Protein AF-A0A1U7LTT1-F1 (afdb_monomer_lite)

Structure (mmCIF, N/CA/C/O backbone):
data_AF-A0A1U7LTT1-F1
#
_entry.id   AF-A0A1U7LTT1-F1
#
loop_
_atom_site.group_PDB
_atom_site.id
_atom_site.type_symbol
_atom_site.label_atom_id
_atom_site.label_alt_id
_atom_site.label_comp_id
_atom_site.label_asym_id
_atom_site.label_entity_id
_atom_site.label_seq_id
_atom_site.pdbx_PDB_ins_code
_atom_site.Cartn_x
_atom_site.Cartn_y
_atom_site.Cartn_z
_atom_site.occupancy
_atom_site.B_iso_or_equiv
_atom_site.auth_seq_id
_atom_site.auth_comp_id
_atom_site.auth_asym_id
_atom_site.auth_atom_id
_atom_site.pdbx_PDB_model_num
ATOM 1 N N . MET A 1 1 ? -7.721 38.872 -39.368 1.00 38.97 1 MET A N 1
ATOM 2 C CA . MET A 1 1 ? -7.733 39.663 -38.118 1.00 38.97 1 MET A CA 1
ATOM 3 C C . MET A 1 1 ? -8.415 38.844 -37.030 1.00 38.97 1 MET A C 1
ATOM 5 O O . MET A 1 1 ? -9.631 38.856 -36.953 1.00 38.97 1 MET A O 1
ATOM 9 N N . PHE A 1 2 ? -7.647 38.119 -36.221 1.00 39.59 2 PHE A N 1
ATOM 10 C CA . PHE A 1 2 ? -8.106 37.583 -34.938 1.00 39.59 2 PHE A CA 1
ATOM 11 C C . PHE A 1 2 ? -7.038 37.940 -33.908 1.00 39.59 2 PHE A C 1
ATOM 13 O O . PHE A 1 2 ? -5.848 37.721 -34.136 1.00 39.59 2 PHE A O 1
ATOM 20 N N . LYS A 1 3 ? -7.466 38.631 -32.851 1.00 44.53 3 LYS A N 1
ATOM 21 C CA . LYS A 1 3 ? -6.607 39.189 -31.811 1.00 44.53 3 LYS A CA 1
ATOM 22 C C . LYS A 1 3 ? -6.137 38.084 -30.870 1.00 44.53 3 LYS A C 1
ATOM 24 O O . LYS A 1 3 ? -6.940 37.327 -30.338 1.00 44.53 3 LYS A O 1
ATOM 29 N N . SER A 1 4 ? -4.828 38.079 -30.658 1.00 41.97 4 SER A N 1
ATOM 30 C CA . SER A 1 4 ? -4.131 37.438 -29.551 1.00 41.97 4 SER A CA 1
ATOM 31 C C . SER A 1 4 ? -4.512 38.110 -28.225 1.00 41.97 4 SER A C 1
ATOM 33 O O . SER A 1 4 ? -4.629 39.336 -28.169 1.00 41.97 4 SER A O 1
ATOM 35 N N . THR A 1 5 ? -4.683 37.342 -27.150 1.00 47.22 5 THR A N 1
ATOM 36 C CA . THR A 1 5 ? -4.507 37.836 -25.775 1.00 47.22 5 THR A CA 1
ATOM 37 C C . THR A 1 5 ? -3.941 36.702 -24.933 1.00 47.22 5 THR A C 1
ATOM 39 O O . THR A 1 5 ? -4.578 35.681 -24.693 1.00 47.22 5 THR A O 1
ATOM 42 N N . PHE A 1 6 ? -2.685 36.909 -24.563 1.00 36.38 6 PHE A N 1
ATOM 43 C CA . PHE A 1 6 ? -1.797 36.043 -23.814 1.00 36.38 6 PHE A CA 1
ATOM 44 C C . PHE A 1 6 ? -1.622 36.645 -22.414 1.00 36.38 6 PHE A C 1
ATOM 46 O O . PHE A 1 6 ? -1.416 37.852 -22.301 1.00 36.38 6 PHE A O 1
ATOM 53 N N . GLY A 1 7 ? -1.637 35.793 -21.386 1.00 34.28 7 GLY A N 1
ATOM 54 C CA . GLY A 1 7 ? -0.971 36.035 -20.104 1.00 34.28 7 GLY A CA 1
ATOM 55 C C . GLY A 1 7 ? -1.838 36.512 -18.934 1.00 34.28 7 GLY A C 1
ATOM 56 O O . GLY A 1 7 ? -2.243 37.665 -18.885 1.00 34.28 7 GLY A O 1
ATOM 57 N N . GLN A 1 8 ? -1.962 35.665 -17.906 1.00 34.50 8 GLN A N 1
ATOM 58 C CA . GLN A 1 8 ? -1.470 36.019 -16.569 1.00 34.50 8 GLN A CA 1
ATOM 59 C C . GLN A 1 8 ? -1.225 34.772 -15.705 1.00 34.50 8 GLN A C 1
ATOM 61 O O . GLN A 1 8 ? -2.048 33.866 -15.615 1.00 34.50 8 GLN A O 1
ATOM 66 N N . GLN A 1 9 ? -0.035 34.752 -15.104 1.00 34.97 9 GLN A N 1
ATOM 67 C CA . GLN A 1 9 ? 0.454 33.796 -14.117 1.00 34.97 9 GLN A CA 1
ATOM 68 C C . GLN A 1 9 ? -0.216 34.030 -12.758 1.00 34.97 9 GLN A C 1
ATOM 70 O O . GLN A 1 9 ? -0.398 35.174 -12.350 1.00 34.97 9 GLN A O 1
ATOM 75 N N . SER A 1 10 ? -0.437 32.966 -11.985 1.00 37.38 10 SER A N 1
ATOM 76 C CA . SER A 1 10 ? -0.336 33.020 -10.520 1.00 37.38 10 SER A CA 1
ATOM 77 C C . SER A 1 10 ? 0.092 31.656 -9.983 1.00 37.38 10 SER A C 1
ATOM 79 O O . SER A 1 10 ? -0.653 30.682 -9.999 1.00 37.38 10 SER A O 1
ATOM 81 N N . GLN A 1 11 ? 1.345 31.623 -9.550 1.00 34.94 11 GLN A N 1
ATOM 82 C CA . GLN A 1 11 ? 2.010 30.587 -8.772 1.00 34.94 11 GLN A CA 1
ATOM 83 C C . GLN A 1 11 ? 1.382 30.529 -7.372 1.00 34.94 11 GLN A C 1
ATOM 85 O O . GLN A 1 11 ? 1.257 31.569 -6.734 1.00 34.94 11 GLN A O 1
ATOM 90 N N . ASN A 1 12 ? 1.069 29.341 -6.851 1.00 34.53 12 ASN A N 1
ATOM 91 C CA . ASN A 1 12 ? 1.033 29.150 -5.402 1.00 34.53 12 ASN A CA 1
ATOM 92 C C . ASN A 1 12 ? 1.483 27.734 -5.032 1.00 34.53 12 ASN A C 1
ATOM 94 O O . ASN A 1 12 ? 0.891 26.734 -5.430 1.00 34.53 12 ASN A O 1
ATOM 98 N N . LYS A 1 13 ? 2.585 27.689 -4.285 1.00 33.78 13 LYS A N 1
ATOM 99 C CA . LYS A 1 13 ? 3.295 26.514 -3.778 1.00 33.78 13 LYS A CA 1
ATOM 100 C C . LYS A 1 13 ? 3.195 26.585 -2.251 1.00 33.78 13 LYS A C 1
ATOM 102 O O . LYS A 1 13 ? 3.608 27.611 -1.715 1.00 33.78 13 LYS A O 1
ATOM 107 N N . PRO A 1 14 ? 2.711 25.569 -1.521 1.00 37.78 14 PRO A N 1
ATOM 108 C CA . PRO A 1 14 ? 2.911 25.538 -0.083 1.00 37.78 14 PRO A CA 1
ATOM 109 C C . PRO A 1 14 ? 4.247 24.856 0.223 1.00 37.78 14 PRO A C 1
ATOM 111 O O . PRO A 1 14 ? 4.475 23.696 -0.121 1.00 37.78 14 PRO A O 1
ATOM 114 N N . ALA A 1 15 ? 5.145 25.615 0.849 1.00 34.22 15 ALA A N 1
ATOM 115 C CA . ALA A 1 15 ? 6.357 25.106 1.464 1.00 34.22 15 ALA A CA 1
ATOM 116 C C . ALA A 1 15 ? 6.027 24.574 2.866 1.00 34.22 15 ALA A C 1
ATOM 118 O O . ALA A 1 15 ? 5.476 25.289 3.700 1.00 34.22 15 ALA A O 1
ATOM 119 N N . PHE A 1 16 ? 6.377 23.312 3.101 1.00 32.38 16 PHE A N 1
ATOM 120 C CA . PHE A 1 16 ? 6.494 22.711 4.424 1.00 32.38 16 PHE A CA 1
ATOM 121 C C . PHE A 1 16 ? 7.781 23.212 5.093 1.00 32.38 16 PHE A C 1
ATOM 123 O O . PHE A 1 16 ? 8.853 23.101 4.500 1.00 32.38 16 PHE A O 1
ATOM 130 N N . SER A 1 17 ? 7.688 23.698 6.332 1.00 30.78 17 SER A N 1
ATOM 131 C CA . SER A 1 17 ? 8.826 23.794 7.252 1.00 30.78 17 SER A CA 1
ATOM 132 C C . SER A 1 17 ? 8.384 23.429 8.666 1.00 30.78 17 SER A C 1
ATOM 134 O O . SER A 1 17 ? 7.416 23.978 9.188 1.00 30.78 17 SER A O 1
ATOM 136 N N . PHE A 1 18 ? 9.115 22.480 9.245 1.00 30.39 18 PHE A N 1
ATOM 137 C CA . PHE A 1 18 ? 9.198 22.146 10.669 1.00 30.39 18 PHE A CA 1
ATOM 138 C C . PHE A 1 18 ? 9.943 23.269 11.422 1.00 30.39 18 PHE A C 1
ATOM 140 O O . PHE A 1 18 ? 10.835 23.871 10.823 1.00 30.39 18 PHE A O 1
ATOM 147 N N . ASP A 1 19 ? 9.600 23.579 12.684 1.00 32.12 19 ASP A N 1
ATOM 148 C CA . ASP A 1 19 ? 10.296 23.139 13.928 1.00 32.12 19 ASP A CA 1
ATOM 149 C C . ASP A 1 19 ? 9.789 23.937 15.187 1.00 32.12 19 ASP A C 1
ATOM 151 O O . ASP A 1 19 ? 8.811 24.674 15.033 1.00 32.12 19 ASP A O 1
ATOM 155 N N . PRO A 1 20 ? 10.272 23.767 16.449 1.00 41.59 20 PRO A N 1
ATOM 156 C CA . PRO A 1 20 ? 9.410 23.389 17.577 1.00 41.59 20 PRO A CA 1
ATOM 157 C C . PRO A 1 20 ? 9.360 24.388 18.767 1.00 41.59 20 PRO A C 1
ATOM 159 O O . PRO A 1 20 ? 10.175 25.290 18.899 1.00 41.59 20 PRO A O 1
ATOM 162 N N . SER A 1 21 ? 8.378 24.167 19.655 1.00 32.62 21 SER A N 1
ATOM 163 C CA . SER A 1 21 ? 8.286 24.509 21.098 1.00 32.62 21 SER A CA 1
ATOM 164 C C . SER A 1 21 ? 8.955 25.783 21.665 1.00 32.62 21 SER A C 1
ATOM 166 O O . SER A 1 21 ? 10.173 25.839 21.728 1.00 32.62 21 SER A O 1
ATOM 168 N N . THR A 1 22 ? 8.166 26.669 22.302 1.00 31.45 22 THR A N 1
ATOM 169 C CA . THR A 1 22 ? 8.230 26.991 23.758 1.00 31.45 22 THR A CA 1
ATOM 170 C C . THR A 1 22 ? 7.236 28.096 24.165 1.00 31.45 22 THR A C 1
ATOM 172 O O . THR A 1 22 ? 7.312 29.216 23.686 1.00 31.45 22 THR A O 1
ATOM 175 N N . ASN A 1 23 ? 6.344 27.737 25.093 1.00 30.55 23 ASN A N 1
ATOM 176 C CA . ASN A 1 23 ? 5.961 28.407 26.347 1.00 30.55 23 ASN A CA 1
ATOM 177 C C . ASN A 1 23 ? 5.622 29.926 26.465 1.00 30.55 23 ASN A C 1
ATOM 179 O O . ASN A 1 23 ? 6.406 30.806 26.130 1.00 30.55 23 ASN A O 1
ATOM 183 N N . THR A 1 24 ? 4.538 30.151 27.232 1.00 29.91 24 THR A N 1
ATOM 184 C CA . THR A 1 24 ? 4.211 31.243 28.192 1.00 29.91 24 THR A CA 1
ATOM 185 C C . THR A 1 24 ? 3.602 32.607 27.789 1.00 29.91 24 THR A C 1
ATOM 187 O O . THR A 1 24 ? 4.210 33.407 27.094 1.00 29.91 24 THR A O 1
ATOM 190 N N . ASN A 1 25 ? 2.482 32.887 28.490 1.00 28.03 25 ASN A N 1
ATOM 191 C CA . ASN A 1 25 ? 1.941 34.154 29.041 1.00 28.03 25 ASN A CA 1
ATOM 192 C C . ASN A 1 25 ? 1.178 35.147 28.136 1.00 28.03 25 ASN A C 1
ATOM 194 O O . ASN A 1 25 ? 1.718 35.688 27.185 1.00 28.03 25 ASN A O 1
ATOM 198 N N . PHE A 1 26 ? -0.144 35.312 28.335 1.00 27.50 26 PHE A N 1
ATOM 199 C CA . PHE A 1 26 ? -0.869 36.170 29.318 1.00 27.50 26 PHE A CA 1
ATOM 200 C C . PHE A 1 26 ? -0.842 37.672 28.970 1.00 27.50 26 PHE A C 1
ATOM 202 O O . PHE A 1 26 ? 0.198 38.292 29.147 1.00 27.50 26 PHE A O 1
ATOM 209 N N . ASN A 1 27 ? -1.992 38.261 28.582 1.00 27.70 27 ASN A N 1
ATOM 210 C CA . ASN A 1 27 ? -2.684 39.317 29.356 1.00 27.70 27 ASN A CA 1
ATOM 211 C C . ASN A 1 27 ? -4.009 39.785 28.696 1.00 27.70 27 ASN A C 1
ATOM 213 O O . ASN A 1 27 ? -3.997 40.226 27.550 1.00 27.70 27 ASN A O 1
ATOM 217 N N . ALA A 1 28 ? -5.117 39.774 29.449 1.00 32.81 28 ALA A N 1
ATOM 218 C CA . ALA A 1 28 ? -6.236 40.720 29.314 1.00 32.81 28 ALA A CA 1
ATOM 219 C C . ALA A 1 28 ? -7.033 40.790 30.640 1.00 32.81 28 ALA A C 1
ATOM 221 O O . ALA A 1 28 ? -7.763 39.872 31.007 1.00 32.81 28 ALA A O 1
ATOM 222 N N . GLN A 1 29 ? -6.807 41.895 31.355 1.00 31.22 29 GLN A N 1
ATOM 223 C CA . GLN A 1 29 ? -7.535 42.498 32.491 1.00 31.22 29 GLN A CA 1
ATOM 224 C C . GLN A 1 29 ? -8.973 42.937 32.081 1.00 31.22 29 GLN A C 1
ATOM 226 O O . GLN A 1 29 ? -9.185 43.125 30.889 1.00 31.22 29 GLN A O 1
ATOM 231 N N . GLN A 1 30 ? -10.019 43.166 32.909 1.00 33.16 30 GLN A N 1
ATOM 232 C CA . GLN A 1 30 ? -10.205 43.680 34.297 1.00 33.16 30 GLN A CA 1
ATOM 233 C C . GLN A 1 30 ? -11.722 43.518 34.704 1.00 33.16 30 GLN A C 1
ATOM 235 O O . GLN A 1 30 ? -12.563 43.708 33.833 1.00 33.16 30 GLN A O 1
ATOM 240 N N . GLN A 1 31 ? -12.107 42.990 35.896 1.00 35.31 31 GLN A N 1
ATOM 241 C CA . GLN A 1 31 ? -12.621 43.626 37.170 1.00 35.31 31 GLN A CA 1
ATOM 242 C C . GLN A 1 31 ? -14.139 44.012 37.265 1.00 35.31 31 GLN A C 1
ATOM 244 O O . GLN A 1 31 ? -14.703 44.289 36.213 1.00 35.31 31 GLN A O 1
ATOM 249 N N . PRO A 1 32 ? -14.804 44.162 38.464 1.00 41.25 32 PRO A N 1
ATOM 250 C CA . PRO A 1 32 ? -14.458 43.801 39.874 1.00 41.25 32 PRO A CA 1
ATOM 251 C C . PRO A 1 32 ? -15.592 43.221 40.819 1.00 41.25 32 PRO A C 1
ATOM 253 O O . PRO A 1 32 ? -16.743 43.620 40.719 1.00 41.25 32 PRO A O 1
ATOM 256 N N . GLN A 1 33 ? -15.183 42.362 41.792 1.00 30.20 33 GLN A N 1
ATOM 257 C CA . GLN A 1 33 ? -15.541 42.157 43.250 1.00 30.20 33 GLN A CA 1
ATOM 258 C C . GLN A 1 33 ? -16.997 42.177 43.844 1.00 30.20 33 GLN A C 1
ATOM 260 O O . GLN A 1 33 ? -17.870 42.772 43.228 1.00 30.20 33 GLN A O 1
ATOM 265 N N . PRO A 1 34 ? -17.280 41.619 45.077 1.00 41.34 34 PRO A N 1
ATOM 266 C CA . PRO A 1 34 ? -16.357 41.260 46.183 1.00 41.34 34 PRO A CA 1
ATOM 267 C C . PRO A 1 34 ? -16.472 39.874 46.897 1.00 41.34 34 PRO A C 1
ATOM 269 O O . PRO A 1 34 ? -17.521 39.256 47.024 1.00 41.34 34 PRO A O 1
ATOM 272 N N . THR A 1 35 ? -15.292 39.481 47.403 1.00 27.39 35 THR A N 1
ATOM 273 C CA . THR A 1 35 ? -14.840 38.675 48.570 1.00 27.39 35 THR A CA 1
ATOM 274 C C . THR A 1 35 ? -15.778 37.835 49.458 1.00 27.39 35 THR A C 1
ATOM 276 O O . THR A 1 35 ? -16.602 38.379 50.185 1.00 27.39 35 THR A O 1
ATOM 279 N N . ALA A 1 36 ? -15.393 36.561 49.639 1.00 29.11 36 ALA A N 1
ATOM 280 C CA . ALA A 1 36 ? -15.224 35.934 50.958 1.00 29.11 36 ALA A CA 1
ATOM 281 C C . ALA A 1 36 ? -14.087 34.890 50.918 1.00 29.11 36 ALA A C 1
ATOM 283 O O . ALA A 1 36 ? -14.063 33.989 50.084 1.00 29.11 36 ALA A O 1
ATOM 284 N N . SER A 1 37 ? -13.115 35.062 51.810 1.00 32.16 37 SER A N 1
ATOM 285 C CA . SER A 1 37 ? -11.949 34.211 52.039 1.00 32.16 37 SER A CA 1
ATOM 286 C C . SER A 1 37 ? -12.287 33.064 52.987 1.00 32.16 37 SER A C 1
ATOM 288 O O . SER A 1 37 ? -12.770 33.326 54.087 1.00 32.16 37 SER A O 1
ATOM 290 N N . THR A 1 38 ? -11.939 31.821 52.656 1.00 28.16 38 THR A N 1
ATOM 291 C CA . THR A 1 38 ? -11.676 30.798 53.681 1.00 28.16 38 THR A CA 1
ATOM 292 C C . THR A 1 38 ? -10.655 29.789 53.165 1.00 28.16 38 THR A C 1
ATOM 294 O O . THR A 1 38 ? -10.909 29.000 52.263 1.00 28.16 38 THR A O 1
ATOM 297 N N . SER A 1 39 ? -9.470 29.859 53.761 1.00 31.30 39 SER A N 1
ATOM 298 C CA . SER A 1 39 ? -8.472 28.803 53.836 1.00 31.30 39 SER A CA 1
ATOM 299 C C . SER A 1 39 ? -9.061 27.567 54.515 1.00 31.30 39 SER A C 1
ATOM 301 O O . SER A 1 39 ? -9.611 27.689 55.611 1.00 31.30 39 SER A O 1
ATOM 303 N N . THR A 1 40 ? -8.884 26.375 53.950 1.00 33.84 40 THR A N 1
ATOM 304 C CA . THR A 1 40 ? -9.124 25.138 54.707 1.00 33.84 40 THR A CA 1
ATOM 305 C C . THR A 1 40 ? -7.958 24.181 54.524 1.00 33.84 40 THR A C 1
ATOM 307 O O . THR A 1 40 ? -7.837 23.435 53.560 1.00 33.84 40 THR A O 1
ATOM 310 N N . SER A 1 41 ? -7.054 24.324 55.485 1.00 32.34 41 SER A N 1
ATOM 311 C CA . SER A 1 41 ? -6.192 23.318 56.088 1.00 32.34 41 SER A CA 1
ATOM 312 C C . SER A 1 41 ? -6.544 21.856 55.802 1.00 32.34 41 SER A C 1
ATOM 314 O O . SER A 1 41 ? -7.615 21.368 56.160 1.00 32.34 41 SER A O 1
ATOM 316 N N . ALA A 1 42 ? -5.535 21.135 55.317 1.00 38.47 42 ALA A N 1
ATOM 317 C CA . ALA A 1 42 ? -5.325 19.733 55.628 1.00 38.47 42 ALA A CA 1
ATOM 318 C C . ALA A 1 42 ? -5.117 19.574 57.146 1.00 38.47 42 ALA A C 1
ATOM 320 O O . ALA A 1 42 ? -4.044 19.876 57.658 1.00 38.47 42 ALA A O 1
ATOM 321 N N . ALA A 1 43 ? -6.161 19.164 57.862 1.00 35.38 43 ALA A N 1
ATOM 322 C CA . ALA A 1 43 ? -6.130 18.464 59.147 1.00 35.38 43 ALA A CA 1
ATOM 323 C C . ALA A 1 43 ? -7.576 18.232 59.612 1.00 35.38 43 ALA A C 1
ATOM 325 O O . ALA A 1 43 ? -8.458 19.032 59.323 1.00 35.38 43 ALA A O 1
ATOM 326 N N . ALA A 1 44 ? -7.773 17.172 60.397 1.00 31.06 44 ALA A N 1
ATOM 327 C CA . ALA A 1 44 ? -9.015 16.786 61.070 1.00 31.06 44 ALA A CA 1
ATOM 328 C C . ALA A 1 44 ? -10.048 16.020 60.221 1.00 31.06 44 ALA A C 1
ATOM 330 O O . ALA A 1 44 ? -11.188 16.442 60.048 1.00 31.06 44 ALA A O 1
ATOM 331 N N . ILE A 1 45 ? -9.696 14.783 59.845 1.00 32.25 45 ILE A N 1
ATOM 332 C CA . ILE A 1 45 ? -10.693 13.705 59.914 1.00 32.25 45 ILE A CA 1
ATOM 333 C C . ILE A 1 45 ? -11.070 13.572 61.391 1.00 32.25 45 ILE A C 1
ATOM 335 O O . ILE A 1 45 ? -10.280 13.146 62.238 1.00 32.25 45 ILE A O 1
ATOM 339 N N . VAL A 1 46 ? -12.273 14.044 61.693 1.00 33.34 46 VAL A N 1
ATOM 340 C CA . VAL A 1 46 ? -12.919 13.948 62.991 1.00 33.34 46 VAL A CA 1
ATOM 341 C C . VAL A 1 46 ? -13.115 12.476 63.333 1.00 33.34 46 VAL A C 1
ATOM 343 O O . VAL A 1 46 ? -13.751 11.714 62.610 1.00 33.34 46 VAL A O 1
ATOM 346 N N . LYS A 1 47 ? -12.544 12.112 64.481 1.00 37.78 47 LYS A N 1
ATOM 347 C CA . LYS A 1 47 ? -12.841 10.928 65.283 1.00 37.78 47 LYS A CA 1
ATOM 348 C C . LYS A 1 47 ? -14.346 10.638 65.301 1.00 37.78 47 LYS A C 1
ATOM 350 O O . LYS A 1 47 ? -15.082 11.280 66.047 1.00 37.78 47 LYS A O 1
ATOM 355 N N . ILE A 1 48 ? -14.778 9.606 64.585 1.00 35.47 48 ILE A N 1
ATOM 356 C CA . ILE A 1 48 ? -16.031 8.910 64.885 1.00 35.47 48 ILE A CA 1
ATOM 357 C C . ILE A 1 48 ? -15.651 7.574 65.502 1.00 35.47 48 ILE A C 1
ATOM 359 O O . ILE A 1 48 ? -15.438 6.579 64.823 1.00 35.47 48 ILE A O 1
ATOM 363 N N . SER A 1 49 ? -15.472 7.611 66.817 1.00 33.88 49 SER A N 1
ATOM 364 C CA . SER A 1 49 ? -15.613 6.488 67.746 1.00 33.88 49 SER A CA 1
ATOM 365 C C . SER A 1 49 ? -15.560 7.077 69.154 1.00 33.88 49 SER A C 1
ATOM 367 O O . SER A 1 49 ? -14.632 6.838 69.922 1.00 33.88 49 SER A O 1
ATOM 369 N N . LYS A 1 50 ? -16.551 7.905 69.502 1.00 29.08 50 LYS A N 1
ATOM 370 C CA . LYS A 1 50 ? -16.973 7.950 70.902 1.00 29.08 50 LYS A CA 1
ATOM 371 C C . LYS A 1 50 ? -17.851 6.722 71.099 1.00 29.08 50 LYS A C 1
ATOM 373 O O . LYS A 1 50 ? -19.066 6.784 70.960 1.00 29.08 50 LYS A O 1
ATOM 378 N N . LEU A 1 51 ? -17.196 5.593 71.361 1.00 30.03 51 LEU A N 1
ATOM 379 C CA . LEU A 1 51 ? -17.796 4.546 72.173 1.00 30.03 51 LEU A CA 1
ATOM 380 C C . LEU A 1 51 ? -18.182 5.231 73.481 1.00 30.03 51 LEU A C 1
ATOM 382 O O . LEU A 1 51 ? -17.318 5.598 74.277 1.00 30.03 51 LEU A O 1
ATOM 386 N N . TYR A 1 52 ? -19.474 5.486 73.659 1.00 33.62 52 TYR A N 1
ATOM 387 C CA . TYR A 1 52 ? -20.009 5.766 74.976 1.00 33.62 52 TYR A CA 1
ATOM 388 C C . TYR A 1 52 ? -19.881 4.469 75.770 1.00 33.62 52 TYR A C 1
ATOM 390 O O . TYR A 1 52 ? -20.766 3.619 75.768 1.00 33.62 52 TYR A O 1
ATOM 398 N N . THR A 1 53 ? -18.736 4.296 76.424 1.00 29.11 53 THR A N 1
ATOM 399 C CA . THR A 1 53 ? -18.653 3.441 77.599 1.00 29.11 53 THR A CA 1
ATOM 400 C C . THR A 1 53 ? -19.518 4.115 78.653 1.00 29.11 53 THR A C 1
ATOM 402 O O . THR A 1 53 ? -19.103 5.095 79.270 1.00 29.11 53 THR A O 1
ATOM 405 N N . TYR A 1 54 ? -20.743 3.627 78.830 1.00 31.86 54 TYR A N 1
ATOM 406 C CA . TYR A 1 54 ? -21.528 3.932 80.019 1.00 31.86 54 TYR A CA 1
ATOM 407 C C . TYR A 1 54 ? -20.820 3.278 81.212 1.00 31.86 54 TYR A C 1
ATOM 409 O O . TYR A 1 54 ? -21.008 2.100 81.509 1.00 31.86 54 TYR A O 1
ATOM 417 N N . THR A 1 55 ? -19.950 4.027 81.884 1.00 31.00 55 THR A N 1
ATOM 418 C CA . THR A 1 55 ? -19.541 3.704 83.250 1.00 31.00 55 THR A CA 1
ATOM 419 C C . THR A 1 55 ? -20.706 4.042 84.169 1.00 31.00 55 THR A C 1
ATOM 421 O O . THR A 1 55 ? -20.956 5.208 84.467 1.00 31.00 55 THR A O 1
ATOM 424 N N . PHE A 1 56 ? -21.432 3.014 84.605 1.00 36.88 56 PHE A N 1
ATOM 425 C CA . PHE A 1 56 ? -22.378 3.114 85.709 1.00 36.88 56 PHE A CA 1
ATOM 426 C C . PHE A 1 56 ? -21.584 3.313 87.007 1.00 36.88 56 PHE A C 1
ATOM 428 O O . PHE A 1 56 ? -21.088 2.360 87.604 1.00 36.88 56 PHE A O 1
ATOM 435 N N . SER A 1 57 ? -21.411 4.561 87.429 1.00 40.62 57 SER A N 1
ATOM 436 C CA . SER A 1 57 ? -20.909 4.906 88.759 1.00 40.62 57 SER A CA 1
ATOM 437 C C . SER A 1 57 ? -21.971 5.728 89.472 1.00 40.62 57 SER A C 1
ATOM 439 O O . SER A 1 57 ? -22.014 6.950 89.359 1.00 40.62 57 SER A O 1
ATOM 441 N N . GLY A 1 58 ? -22.846 5.017 90.176 1.00 34.09 58 GLY A N 1
ATOM 442 C CA . GLY A 1 58 ? -23.905 5.574 91.003 1.00 34.09 58 GLY A CA 1
ATOM 443 C C . GLY A 1 58 ? -24.431 4.496 91.940 1.00 34.09 58 GLY A C 1
ATOM 444 O O . GLY A 1 58 ? -25.414 3.826 91.648 1.00 34.09 58 GLY A O 1
ATOM 445 N N . THR A 1 59 ? -23.748 4.289 93.065 1.00 38.97 59 THR A N 1
ATOM 446 C CA . THR A 1 59 ? -24.298 3.558 94.210 1.00 38.97 59 THR A CA 1
ATOM 447 C C . THR A 1 59 ? -25.378 4.417 94.862 1.00 38.97 59 THR A C 1
ATOM 449 O O . THR A 1 59 ? -25.131 5.096 95.857 1.00 38.97 59 THR A O 1
ATOM 452 N N . SER A 1 60 ? -26.578 4.396 94.298 1.00 38.88 60 SER A N 1
ATOM 453 C CA . SER A 1 60 ? -27.794 4.782 95.005 1.00 38.88 60 SER A CA 1
ATOM 454 C C . SER A 1 60 ? -28.535 3.496 95.328 1.00 38.88 60 SER A C 1
ATOM 456 O O . SER A 1 60 ? -28.746 2.661 94.453 1.00 38.88 60 SER A O 1
ATOM 458 N N . GLN A 1 61 ? -28.831 3.298 96.612 1.00 38.03 61 GLN A N 1
ATOM 459 C CA . GLN A 1 61 ? -29.524 2.125 97.127 1.00 38.03 61 GLN A CA 1
ATOM 460 C C . GLN A 1 61 ? -30.771 1.832 96.287 1.00 38.03 61 GLN A C 1
ATOM 462 O O . GLN A 1 61 ? -31.769 2.542 96.372 1.00 38.03 61 GLN A O 1
ATOM 467 N N . VAL A 1 62 ? -30.707 0.772 95.484 1.00 42.75 62 VAL A N 1
ATOM 468 C CA . VAL A 1 62 ? -31.879 0.206 94.829 1.00 42.75 62 VAL A CA 1
ATOM 469 C C . VAL A 1 62 ? -32.645 -0.532 95.919 1.00 42.75 62 VAL A C 1
ATOM 471 O O . VAL A 1 62 ? -32.357 -1.687 96.233 1.00 42.75 62 VAL A O 1
ATOM 474 N N . SER A 1 63 ? -33.609 0.145 96.539 1.00 42.97 63 SER A N 1
ATOM 475 C CA . SER A 1 63 ? -34.749 -0.550 97.119 1.00 42.97 63 SER A CA 1
ATOM 476 C C . SER A 1 63 ? -35.324 -1.416 96.002 1.00 42.97 63 SER A C 1
ATOM 478 O O . SER A 1 63 ? -35.745 -0.910 94.965 1.00 42.97 63 SER A O 1
ATOM 480 N N . GLN A 1 64 ? -35.238 -2.736 96.176 1.00 46.16 64 GLN A N 1
ATOM 481 C CA . GLN A 1 64 ? -35.760 -3.726 95.241 1.00 46.16 64 GLN A CA 1
ATOM 482 C C . GLN A 1 64 ? -37.273 -3.521 95.104 1.00 46.16 64 GLN A C 1
ATOM 484 O O . GLN A 1 64 ? -38.064 -4.106 95.841 1.00 46.16 64 GLN A O 1
ATOM 489 N N . GLN A 1 65 ? -37.692 -2.653 94.184 1.00 53.84 65 GLN A N 1
ATOM 490 C CA . GLN A 1 65 ? -3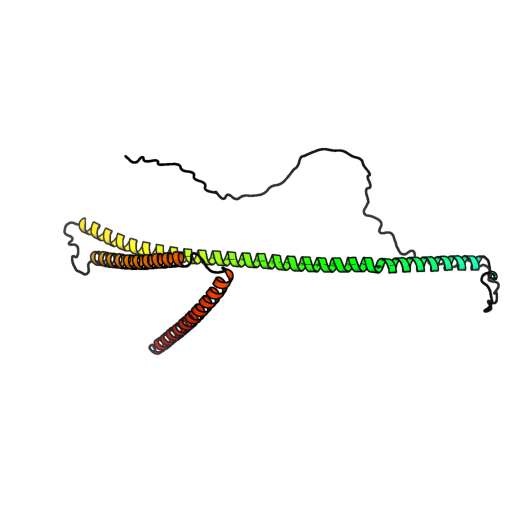9.078 -2.604 93.759 1.00 53.84 65 GLN A CA 1
ATOM 491 C C . GLN A 1 65 ? -39.337 -3.905 93.003 1.00 53.84 65 GLN A C 1
ATOM 493 O O . GLN A 1 65 ? -38.701 -4.195 91.991 1.00 53.84 65 GLN A O 1
ATOM 498 N N . ILE A 1 66 ? -40.241 -4.723 93.538 1.00 56.22 66 ILE A N 1
ATOM 499 C CA . ILE A 1 66 ? -40.734 -5.927 92.876 1.00 56.22 66 ILE A CA 1
ATOM 500 C C . ILE A 1 66 ? -41.521 -5.449 91.652 1.00 56.22 66 ILE A C 1
ATOM 502 O O . ILE A 1 66 ? -42.684 -5.063 91.757 1.00 56.22 66 ILE A O 1
ATOM 506 N N . ILE A 1 67 ? -40.857 -5.416 90.496 1.00 52.44 67 ILE A N 1
ATOM 507 C CA . ILE A 1 67 ? -41.477 -5.098 89.210 1.00 52.44 67 ILE A CA 1
ATOM 508 C C . ILE A 1 67 ? -42.430 -6.252 88.892 1.00 52.44 67 ILE A C 1
ATOM 510 O O . ILE A 1 67 ? -42.006 -7.380 88.640 1.00 52.44 67 ILE A O 1
ATOM 514 N N . SER A 1 68 ? -43.730 -5.985 88.952 1.00 55.25 68 SER A N 1
ATOM 515 C CA . SER A 1 68 ? -44.764 -6.935 88.548 1.00 55.25 68 SER A CA 1
ATOM 516 C C . SER A 1 68 ? -45.180 -6.628 87.108 1.00 55.25 68 SER A C 1
ATOM 518 O O . SER A 1 68 ? -44.987 -5.515 86.627 1.00 55.25 68 SER A O 1
ATOM 520 N N . ARG A 1 69 ? -45.786 -7.582 86.389 1.00 53.19 69 ARG A N 1
ATOM 521 C CA . ARG A 1 69 ? -46.183 -7.397 84.969 1.00 53.19 69 ARG A CA 1
ATOM 522 C C . ARG A 1 69 ? -47.148 -6.224 84.713 1.00 53.19 69 ARG A C 1
ATOM 524 O O . ARG A 1 69 ? -47.418 -5.909 83.560 1.00 53.19 69 ARG A O 1
ATOM 531 N N . THR A 1 70 ? -47.677 -5.605 85.764 1.00 57.78 70 THR A N 1
ATOM 532 C CA . THR A 1 70 ? -48.630 -4.491 85.719 1.00 57.78 70 THR A CA 1
ATOM 533 C C . THR A 1 70 ? -48.044 -3.149 86.169 1.00 57.78 70 THR A C 1
ATOM 535 O O . THR A 1 70 ? -48.802 -2.185 86.262 1.00 57.78 70 THR A O 1
ATOM 538 N N . THR A 1 71 ? -46.744 -3.061 86.479 1.00 64.88 71 THR A N 1
ATOM 539 C CA . THR A 1 71 ? -46.100 -1.803 86.898 1.00 64.88 71 THR A CA 1
ATOM 540 C C . THR A 1 71 ? -46.131 -0.798 85.744 1.00 64.88 71 THR A C 1
ATOM 542 O O . THR A 1 71 ? -45.645 -1.092 84.649 1.00 64.88 71 THR A O 1
ATOM 545 N N . ARG A 1 72 ? -46.736 0.377 85.959 1.00 62.84 72 ARG A N 1
ATOM 546 C CA . ARG A 1 72 ? -46.783 1.438 84.945 1.00 62.84 72 ARG A CA 1
ATOM 547 C C . ARG A 1 72 ? -45.490 2.241 84.997 1.00 62.84 72 ARG A C 1
ATOM 549 O O . ARG A 1 72 ? -44.856 2.332 86.041 1.00 62.84 72 ARG A O 1
ATOM 556 N N . VAL A 1 73 ? -45.122 2.867 83.879 1.00 62.81 73 VAL A N 1
ATOM 557 C CA . VAL A 1 73 ? -43.927 3.732 83.792 1.00 62.81 73 VAL A CA 1
ATOM 558 C C . VAL A 1 73 ? -43.944 4.816 84.883 1.00 62.81 73 VAL A C 1
ATOM 560 O O . VAL A 1 73 ? -42.904 5.156 85.428 1.00 62.81 73 VAL A O 1
ATOM 563 N N . SER A 1 74 ? -45.140 5.259 85.279 1.00 70.62 74 SER A N 1
ATOM 564 C CA . SER A 1 74 ? -45.417 6.220 86.353 1.00 70.62 74 SER A CA 1
ATOM 565 C C . SER A 1 74 ? -45.021 5.767 87.768 1.00 70.62 74 SER A C 1
ATOM 567 O O . SER A 1 74 ? -44.885 6.616 88.645 1.00 70.62 74 SER A O 1
ATOM 569 N N . ASP A 1 75 ? -44.857 4.460 88.000 1.00 68.19 75 ASP A N 1
ATOM 570 C CA . ASP A 1 75 ? -44.619 3.866 89.327 1.00 68.19 75 ASP A CA 1
ATOM 571 C C . ASP A 1 75 ? -43.117 3.659 89.631 1.00 68.19 75 ASP A C 1
ATOM 573 O O . ASP A 1 75 ? -42.746 3.269 90.743 1.00 68.19 75 ASP A O 1
ATOM 577 N N . LEU A 1 76 ? -42.248 3.899 88.640 1.00 70.88 76 LEU A N 1
ATOM 578 C CA . LEU A 1 76 ? -40.788 3.801 88.761 1.00 70.88 76 LEU A CA 1
ATOM 579 C C . LEU A 1 76 ? -40.184 5.092 89.335 1.00 70.88 76 LEU A C 1
ATOM 581 O O . LEU A 1 76 ? -40.794 6.156 89.251 1.00 70.88 76 LEU A O 1
ATOM 585 N N . SER A 1 77 ? -38.978 5.025 89.911 1.00 75.50 77 SER A N 1
ATOM 586 C CA . SER A 1 77 ? -38.296 6.225 90.421 1.00 75.50 77 SER A CA 1
ATOM 587 C C . SER A 1 77 ? -38.041 7.247 89.302 1.00 75.50 77 SER A C 1
ATOM 589 O O . SER A 1 77 ? -37.849 6.876 88.143 1.00 75.50 77 SER A O 1
ATOM 591 N N . LEU A 1 78 ? -38.015 8.538 89.653 1.00 76.44 78 LEU A N 1
ATOM 592 C CA . LEU A 1 78 ? -37.848 9.643 88.698 1.00 76.44 78 LEU A CA 1
ATOM 593 C C . LEU A 1 78 ? -36.586 9.493 87.825 1.00 76.44 78 LEU A C 1
ATOM 595 O O . LEU A 1 78 ? -36.591 9.861 86.655 1.00 76.44 78 LEU A O 1
ATOM 599 N N . ASP A 1 79 ? -35.524 8.904 88.376 1.00 79.75 79 ASP A N 1
ATOM 600 C CA . ASP A 1 79 ? -34.259 8.675 87.670 1.00 79.75 79 ASP A CA 1
ATOM 601 C C . ASP A 1 79 ? -34.386 7.581 86.589 1.00 79.75 79 ASP A C 1
ATOM 603 O O . ASP A 1 79 ? -33.883 7.722 85.475 1.00 79.75 79 ASP A O 1
ATOM 607 N N . VAL A 1 80 ? -35.153 6.520 86.873 1.00 78.12 80 VAL A N 1
ATOM 608 C CA . VAL A 1 80 ? -35.436 5.438 85.914 1.00 78.12 80 VAL A CA 1
ATOM 609 C C . VAL A 1 80 ? -36.447 5.884 84.854 1.00 78.12 80 VAL A C 1
ATOM 611 O O . VAL A 1 80 ? -36.330 5.486 83.696 1.00 78.12 80 VAL A O 1
ATOM 614 N N . GLN A 1 81 ? -37.406 6.745 85.209 1.00 77.56 81 GLN A N 1
ATOM 615 C CA . GLN A 1 81 ? -38.322 7.364 84.242 1.00 77.56 81 GLN A CA 1
ATOM 616 C C . GLN A 1 81 ? -37.573 8.264 83.250 1.00 77.56 81 GLN A C 1
ATOM 618 O O . GLN A 1 81 ? -37.767 8.122 82.045 1.00 77.56 81 GLN A O 1
ATOM 623 N N . ASN A 1 82 ? -36.662 9.115 83.736 1.00 84.38 82 ASN A N 1
ATOM 624 C CA . ASN A 1 82 ? -35.841 9.974 82.879 1.00 84.38 82 ASN A CA 1
ATOM 625 C C . ASN A 1 82 ? -34.938 9.159 81.942 1.00 84.38 82 ASN A C 1
ATOM 627 O O . ASN A 1 82 ? -34.860 9.468 80.755 1.00 84.38 82 ASN A O 1
ATOM 631 N N . GLN A 1 83 ? -34.303 8.088 82.436 1.00 83.06 83 GLN A N 1
ATOM 632 C CA . GLN A 1 83 ? -33.518 7.188 81.581 1.00 83.06 83 GLN A CA 1
ATOM 633 C C . GLN A 1 83 ? -34.382 6.470 80.540 1.00 83.06 83 GLN A C 1
ATOM 635 O O . GLN A 1 83 ? -33.949 6.292 79.403 1.00 83.06 83 GLN A O 1
ATOM 640 N N . PHE A 1 84 ? -35.602 6.062 80.897 1.00 84.12 84 PHE A N 1
ATOM 641 C CA . PHE A 1 84 ? -36.526 5.437 79.954 1.00 84.12 84 PHE A CA 1
ATOM 642 C C . PHE A 1 84 ? -36.971 6.418 78.862 1.00 84.12 84 PHE A C 1
ATOM 644 O O . PHE A 1 84 ? -37.054 6.046 77.693 1.00 84.12 84 PHE A O 1
ATOM 651 N N . GLU A 1 85 ? -37.210 7.679 79.216 1.00 86.81 85 GLU A N 1
ATOM 652 C CA . GLU A 1 85 ? -37.590 8.726 78.267 1.00 86.81 85 GLU A CA 1
ATOM 653 C C . GLU A 1 85 ? -36.422 9.144 77.361 1.00 86.81 85 GLU A C 1
ATOM 655 O O . GLU A 1 85 ? -36.605 9.304 76.152 1.00 86.81 85 GLU A O 1
ATOM 660 N N . GLU A 1 86 ? -35.202 9.218 77.898 1.00 90.19 86 GLU A N 1
ATOM 661 C CA . GLU A 1 86 ? -33.980 9.431 77.117 1.00 90.19 86 GLU A CA 1
ATOM 662 C C . GLU A 1 86 ? -33.715 8.268 76.150 1.00 90.19 86 GLU A C 1
ATOM 664 O O . GLU A 1 86 ? -33.422 8.493 74.973 1.00 90.19 86 GLU A O 1
ATOM 669 N N . LEU A 1 87 ? -33.905 7.025 76.602 1.00 89.31 87 LEU A N 1
ATOM 670 C CA . LEU A 1 87 ? -33.780 5.835 75.764 1.00 89.31 87 LEU A CA 1
ATOM 671 C C . LEU A 1 87 ? -34.859 5.797 74.676 1.00 89.31 87 LEU A C 1
ATOM 673 O O . LEU A 1 87 ? -34.554 5.492 73.525 1.00 89.31 87 LEU A O 1
ATOM 677 N N . ASN A 1 88 ? -36.098 6.168 74.995 1.00 89.25 88 ASN A N 1
ATOM 678 C CA . ASN A 1 88 ? -37.175 6.257 74.012 1.00 89.25 88 ASN A CA 1
ATOM 679 C C . ASN A 1 88 ? -36.893 7.350 72.967 1.00 89.25 88 ASN A C 1
ATOM 681 O O . ASN A 1 88 ? -37.045 7.128 71.766 1.00 89.25 88 ASN A O 1
ATOM 685 N N . LYS A 1 89 ? -36.387 8.511 73.398 1.00 92.75 89 LYS A N 1
ATOM 686 C CA . LYS A 1 89 ? -35.944 9.587 72.502 1.00 92.75 89 LYS A CA 1
ATOM 687 C C . LYS A 1 89 ? -34.796 9.136 71.598 1.00 92.75 89 LYS A C 1
ATOM 689 O O . LYS A 1 89 ? -34.794 9.459 70.411 1.00 92.75 89 LYS A O 1
ATOM 694 N N . TYR A 1 90 ? -33.846 8.371 72.133 1.00 94.25 90 TYR A N 1
ATOM 695 C CA . TYR A 1 90 ? -32.750 7.794 71.358 1.00 94.25 90 TYR A CA 1
ATOM 696 C C . TYR A 1 90 ? -33.253 6.780 70.322 1.00 94.25 90 TYR A C 1
ATOM 698 O O . TYR A 1 90 ? -32.874 6.861 69.156 1.00 94.25 90 TYR A O 1
ATOM 706 N N . VAL A 1 91 ? -34.159 5.878 70.712 1.00 92.25 91 VAL A N 1
ATOM 707 C CA . VAL A 1 91 ? -34.781 4.905 69.800 1.00 92.25 91 VAL A CA 1
ATOM 708 C C . VAL A 1 91 ? -35.529 5.616 68.672 1.00 92.25 91 VAL A C 1
ATOM 710 O O . VAL A 1 91 ? -35.327 5.277 67.508 1.00 92.25 91 VAL A O 1
ATOM 713 N N . LEU A 1 92 ? -36.323 6.644 68.980 1.00 92.50 92 LEU A N 1
ATOM 714 C CA . LEU A 1 92 ? -37.030 7.437 67.969 1.00 92.50 92 LEU A CA 1
ATOM 715 C C . LEU A 1 92 ? -36.064 8.180 67.036 1.00 92.50 92 LEU A C 1
ATOM 717 O O . LEU A 1 92 ? -36.258 8.171 65.823 1.00 92.50 92 LEU A O 1
ATOM 721 N N . SER A 1 93 ? -34.988 8.759 67.575 1.00 93.88 93 SER A N 1
ATOM 722 C CA . SER A 1 93 ? -33.937 9.396 66.770 1.00 93.88 93 SER A CA 1
ATOM 723 C C . SER A 1 93 ? -33.251 8.401 65.831 1.00 93.88 93 SER A C 1
ATOM 725 O O . SER A 1 93 ? -32.923 8.742 64.692 1.00 93.88 93 SER A O 1
ATOM 727 N N . GLN A 1 94 ? -33.026 7.170 66.292 1.00 92.88 94 GLN A N 1
ATOM 728 C CA . GLN A 1 94 ? -32.406 6.125 65.487 1.00 92.88 94 GLN A CA 1
ATOM 729 C C . GLN A 1 94 ? -33.352 5.638 64.384 1.00 92.88 94 GLN A C 1
ATOM 731 O O . GLN A 1 94 ? -32.907 5.459 63.252 1.00 92.88 94 GLN A O 1
ATOM 736 N N . ILE A 1 95 ? -34.647 5.492 64.684 1.00 93.00 95 ILE A N 1
ATOM 737 C CA . ILE A 1 95 ? -35.683 5.172 63.692 1.00 93.00 95 ILE A CA 1
ATOM 738 C C . ILE A 1 95 ? -35.727 6.253 62.612 1.00 93.00 95 ILE A C 1
ATOM 740 O O . ILE A 1 95 ? -35.642 5.925 61.433 1.00 93.00 95 ILE A O 1
ATOM 744 N N . GLN A 1 96 ? -35.746 7.530 62.999 1.00 93.75 96 GLN A N 1
ATOM 745 C CA . GLN A 1 96 ? -35.755 8.647 62.055 1.00 93.75 96 GLN A CA 1
ATOM 746 C C . GLN A 1 96 ? -34.509 8.653 61.154 1.00 93.75 96 GLN A C 1
ATOM 748 O O . GLN A 1 96 ? -34.614 8.856 59.948 1.00 93.75 96 GLN A O 1
ATOM 753 N N . THR A 1 97 ? -33.334 8.364 61.720 1.00 92.44 97 THR A N 1
ATOM 754 C CA . THR A 1 97 ? -32.087 8.254 60.944 1.00 92.44 97 THR A CA 1
ATOM 755 C C . THR A 1 97 ? -32.143 7.070 59.972 1.00 92.44 97 THR A C 1
ATOM 757 O O . THR A 1 97 ? -31.691 7.173 58.834 1.00 92.44 97 THR A O 1
ATOM 760 N N . CYS A 1 98 ? -32.716 5.939 60.389 1.00 91.94 98 CYS A N 1
ATOM 761 C CA . CYS A 1 98 ? -32.921 4.784 59.518 1.00 91.94 98 CYS A CA 1
ATOM 762 C C . CYS A 1 98 ? -33.905 5.089 58.381 1.00 91.94 98 CYS A C 1
ATOM 764 O O . CYS A 1 98 ? -33.621 4.735 57.241 1.00 91.94 98 CYS A O 1
ATOM 766 N N . GLU A 1 99 ? -35.019 5.766 58.658 1.00 93.25 99 GLU A N 1
ATOM 767 C CA . GLU A 1 99 ? -35.983 6.188 57.635 1.00 93.25 99 GLU A CA 1
ATOM 768 C C . GLU A 1 99 ? -35.354 7.163 56.634 1.00 93.25 99 GLU A C 1
ATOM 770 O O . GLU A 1 99 ? -35.543 7.007 55.428 1.00 93.25 99 GLU A O 1
ATOM 775 N N . GLU A 1 100 ? -34.536 8.108 57.103 1.00 92.62 100 GLU A N 1
ATOM 776 C CA . GLU A 1 100 ? -33.798 9.034 56.238 1.00 92.62 100 GLU A CA 1
ATOM 777 C C . GLU A 1 100 ? -32.783 8.300 55.346 1.00 92.62 100 GLU A C 1
ATOM 779 O O . GLU A 1 100 ? -32.684 8.573 54.147 1.00 92.62 100 GLU A O 1
ATOM 784 N N . LEU A 1 101 ? -32.062 7.318 55.896 1.00 89.75 101 LEU A N 1
ATOM 785 C CA . LEU A 1 101 ? -31.139 6.483 55.124 1.00 89.75 101 LEU A CA 1
ATOM 786 C C . LEU A 1 101 ? -31.871 5.617 54.092 1.00 89.75 101 LEU A C 1
ATOM 788 O O . LEU A 1 101 ? -31.404 5.508 52.959 1.00 89.75 101 LEU A O 1
ATOM 792 N N . ILE A 1 102 ? -33.025 5.045 54.447 1.00 93.94 102 ILE A N 1
ATOM 793 C CA . ILE A 1 102 ? -33.869 4.269 53.526 1.00 93.94 102 ILE A CA 1
ATOM 794 C C . ILE A 1 102 ? -34.400 5.168 52.404 1.00 93.94 102 ILE A C 1
ATOM 796 O O . ILE A 1 102 ? -34.364 4.775 51.240 1.00 93.94 102 ILE A O 1
ATOM 800 N N . ALA A 1 103 ? -34.829 6.389 52.726 1.00 92.00 103 ALA A N 1
ATOM 801 C CA . ALA A 1 103 ? -35.297 7.355 51.737 1.00 92.00 103 ALA A CA 1
ATOM 802 C C . ALA A 1 103 ? -34.179 7.811 50.781 1.00 92.00 103 ALA A C 1
ATOM 804 O O . ALA A 1 103 ? -34.443 8.093 49.613 1.00 92.00 103 ALA A O 1
ATOM 805 N N . ARG A 1 104 ? -32.925 7.862 51.251 1.00 91.75 104 ARG A N 1
ATOM 806 C CA . ARG A 1 104 ? -31.761 8.284 50.455 1.00 91.75 104 ARG A CA 1
ATOM 807 C C . ARG A 1 104 ? -31.096 7.150 49.668 1.00 91.75 104 ARG A C 1
ATOM 809 O O . ARG A 1 104 ? -30.425 7.427 48.675 1.00 91.75 104 ARG A O 1
ATOM 816 N N . ALA A 1 105 ? -31.294 5.897 50.072 1.00 91.62 105 ALA A N 1
ATOM 817 C CA . ALA A 1 105 ? -30.778 4.713 49.386 1.00 91.62 105 ALA A CA 1
ATOM 818 C C . ALA A 1 105 ? -31.054 4.680 47.864 1.00 91.62 105 ALA A C 1
ATOM 820 O O . ALA A 1 105 ? -30.093 4.473 47.124 1.00 91.62 105 ALA A O 1
ATOM 821 N N . PRO A 1 106 ? -32.278 4.942 47.354 1.00 91.88 106 PRO A N 1
ATOM 822 C CA . PRO A 1 106 ? -32.535 4.901 45.910 1.00 91.88 106 PRO A CA 1
ATOM 823 C C . PRO A 1 106 ? -31.776 5.983 45.130 1.00 91.88 106 PRO A C 1
ATOM 825 O O . PRO A 1 106 ? -31.303 5.722 44.031 1.00 91.88 106 PRO A O 1
ATOM 828 N N . ALA A 1 107 ? -31.594 7.176 45.707 1.00 91.50 107 ALA A N 1
ATOM 829 C CA . ALA A 1 107 ? -30.816 8.240 45.070 1.00 91.50 107 ALA A CA 1
ATOM 830 C C . ALA A 1 107 ? -29.321 7.885 44.984 1.00 91.50 107 ALA A C 1
ATOM 832 O O . ALA A 1 107 ? -28.642 8.249 44.027 1.00 91.50 107 ALA A O 1
ATOM 833 N N . ILE A 1 108 ? -28.797 7.170 45.984 1.00 89.06 108 ILE A N 1
ATOM 834 C CA . ILE A 1 108 ? -27.421 6.662 45.956 1.00 89.06 108 ILE A CA 1
ATOM 835 C C . ILE A 1 108 ? -27.286 5.564 44.895 1.00 89.06 108 ILE A C 1
ATOM 837 O O . ILE A 1 108 ? -26.303 5.566 44.160 1.00 89.06 108 ILE A O 1
ATOM 841 N N . ASP A 1 109 ? -28.265 4.667 44.787 1.00 92.75 109 ASP A N 1
ATOM 842 C CA . ASP A 1 109 ? -28.264 3.584 43.797 1.00 92.75 109 ASP A CA 1
ATOM 843 C C . ASP A 1 109 ? -28.299 4.119 42.355 1.00 92.75 109 ASP A C 1
ATOM 845 O O . ASP A 1 109 ? -27.537 3.667 41.503 1.00 92.75 109 ASP A O 1
ATOM 849 N N . GLU A 1 110 ? -29.087 5.169 42.099 1.00 92.50 110 GLU A N 1
ATOM 850 C CA . GLU A 1 110 ? -29.114 5.866 40.807 1.00 92.50 110 GLU A CA 1
ATOM 851 C C . GLU A 1 110 ? -27.746 6.468 40.445 1.00 92.50 110 GLU A C 1
ATOM 853 O O . GLU A 1 110 ? -27.273 6.304 39.320 1.00 92.50 110 GLU A O 1
ATOM 858 N N . ILE A 1 111 ? -27.072 7.116 41.403 1.00 91.88 111 ILE A N 1
ATOM 859 C CA . ILE A 1 111 ? -25.729 7.686 41.196 1.00 91.88 111 ILE A CA 1
ATOM 860 C C . ILE A 1 111 ? -24.694 6.582 40.954 1.00 91.88 111 ILE A C 1
ATOM 862 O O . ILE A 1 111 ? -23.815 6.723 40.107 1.00 91.88 111 ILE A O 1
ATOM 866 N N . VAL A 1 112 ? -24.767 5.475 41.692 1.00 93.12 112 VAL A N 1
ATOM 867 C CA . VAL A 1 112 ? -23.853 4.344 41.487 1.00 93.12 112 VAL A CA 1
ATOM 868 C C . VAL A 1 112 ? -24.082 3.723 40.108 1.00 93.12 112 VAL A C 1
ATOM 870 O O . VAL A 1 112 ? -23.117 3.443 39.398 1.00 93.12 112 VAL A O 1
ATOM 873 N N . SER A 1 113 ? -25.339 3.565 39.696 1.00 92.62 113 SER A N 1
ATOM 874 C CA . SER A 1 113 ? -25.697 3.040 38.378 1.00 92.62 113 SER A CA 1
ATOM 875 C C . SER A 1 113 ? -25.231 3.954 37.239 1.00 92.62 113 SER A C 1
ATOM 877 O O . SER A 1 113 ? -24.675 3.461 36.254 1.00 92.62 113 SER A O 1
ATOM 879 N N . SER A 1 114 ? -25.368 5.277 37.382 1.00 93.88 114 SER A N 1
ATOM 880 C CA . SER A 1 114 ? -24.922 6.230 36.358 1.00 93.88 114 SER A CA 1
ATOM 881 C C . SER A 1 114 ? -23.405 6.227 36.178 1.00 93.88 114 SER A C 1
ATOM 883 O O . SER A 1 114 ? -22.928 6.188 35.046 1.00 93.88 114 SER A O 1
ATOM 885 N N . VAL A 1 115 ? -22.637 6.147 37.270 1.00 91.19 115 VAL A N 1
ATOM 886 C CA . VAL A 1 115 ? -21.169 6.039 37.206 1.00 91.19 115 VAL A CA 1
ATOM 887 C C . VAL A 1 115 ? -20.733 4.774 36.467 1.00 91.19 115 VAL A C 1
ATOM 889 O O . VAL A 1 115 ? -19.801 4.822 35.665 1.00 91.19 115 VAL A O 1
ATOM 892 N N . LEU A 1 116 ? -21.399 3.641 36.707 1.00 92.38 116 LEU A N 1
ATOM 893 C CA . LEU A 1 116 ? -21.097 2.400 35.989 1.00 92.38 116 LEU A CA 1
ATOM 894 C C . LEU A 1 116 ? -21.384 2.536 34.488 1.00 92.38 116 LEU A C 1
ATOM 896 O O . LEU A 1 116 ? -20.559 2.130 33.670 1.00 92.38 116 LEU A O 1
ATOM 900 N N . HIS A 1 117 ? -22.503 3.163 34.126 1.00 90.31 117 HIS A N 1
ATOM 901 C CA . HIS A 1 117 ? -22.854 3.406 32.729 1.00 90.31 117 HIS A CA 1
ATOM 902 C C . HIS A 1 117 ? -21.856 4.336 32.021 1.00 90.31 117 HIS A C 1
ATOM 904 O O . HIS A 1 117 ? -21.434 4.058 30.897 1.00 90.31 117 HIS A O 1
ATOM 910 N N . ASP A 1 118 ? -21.417 5.400 32.693 1.00 93.44 118 ASP A N 1
ATOM 911 C CA . ASP A 1 118 ? -20.421 6.330 32.158 1.00 93.44 118 ASP A CA 1
ATOM 912 C C . ASP A 1 118 ? -19.070 5.639 31.919 1.00 93.44 118 ASP A C 1
ATOM 914 O O . ASP A 1 118 ? -18.420 5.879 30.898 1.00 93.44 118 ASP A O 1
ATOM 918 N N . ILE A 1 119 ? -18.651 4.742 32.820 1.00 91.88 119 ILE A N 1
ATOM 919 C CA . ILE A 1 119 ? -17.428 3.943 32.647 1.00 91.88 119 ILE A CA 1
ATOM 920 C C . ILE A 1 119 ? -17.538 3.054 31.403 1.00 91.88 119 ILE A C 1
ATOM 922 O O . ILE A 1 119 ? -16.602 3.020 30.600 1.00 91.88 119 ILE A O 1
ATOM 926 N N . GLU A 1 120 ? -18.676 2.386 31.198 1.00 92.94 120 GLU A N 1
ATOM 927 C CA . GLU A 1 120 ? -18.906 1.560 30.006 1.00 92.94 120 GLU A CA 1
ATOM 928 C C . GLU A 1 120 ? -18.891 2.378 28.708 1.00 92.94 120 GLU A C 1
ATOM 930 O O . GLU A 1 120 ? -18.359 1.925 27.689 1.00 92.94 120 GLU A O 1
ATOM 935 N N . GLU A 1 121 ? -19.467 3.583 28.709 1.00 91.62 121 GLU A N 1
ATOM 936 C CA . GLU A 1 121 ? -19.430 4.473 27.544 1.00 91.62 121 GLU A CA 1
ATOM 937 C C . GLU A 1 121 ? -18.006 4.965 27.257 1.00 91.62 121 GLU A C 1
ATOM 939 O O . GLU A 1 121 ? -17.554 4.918 26.107 1.00 91.62 121 GLU A O 1
ATOM 944 N N . VAL A 1 122 ? -17.252 5.370 28.284 1.00 91.31 122 VAL A N 1
ATOM 945 C CA . VAL A 1 122 ? -15.843 5.768 28.134 1.00 91.31 122 VAL A CA 1
ATOM 946 C C . VAL A 1 122 ? -15.010 4.609 27.595 1.00 91.31 122 VAL A C 1
ATOM 948 O O . VAL A 1 122 ? -14.208 4.811 26.678 1.00 91.31 122 VAL A O 1
ATOM 951 N N . GLU A 1 123 ? -15.218 3.393 28.098 1.00 94.12 123 GLU A N 1
ATOM 952 C CA . GLU A 1 123 ? -14.538 2.199 27.602 1.00 94.12 123 GLU A CA 1
ATOM 953 C C . GLU A 1 123 ? -14.881 1.942 26.128 1.00 94.12 123 GLU A C 1
ATOM 955 O O . GLU A 1 123 ? -13.979 1.798 25.295 1.00 94.12 123 GLU A O 1
ATOM 960 N N . ARG A 1 124 ? -16.167 1.984 25.758 1.00 93.12 124 ARG A N 1
ATOM 961 C CA . ARG A 1 124 ? -16.611 1.808 24.365 1.00 93.12 124 ARG A CA 1
ATOM 962 C C . ARG A 1 124 ? -16.018 2.856 23.429 1.00 93.12 124 ARG A C 1
ATOM 964 O O . ARG A 1 124 ? -15.529 2.509 22.346 1.00 93.12 124 ARG A O 1
ATOM 971 N N . VAL A 1 125 ? -16.027 4.128 23.823 1.00 92.81 125 VAL A N 1
ATOM 972 C CA . VAL A 1 125 ? -15.440 5.221 23.034 1.00 92.81 125 VAL A CA 1
ATOM 973 C C . VAL A 1 125 ? -13.927 5.046 22.921 1.00 92.81 125 VAL A C 1
ATOM 975 O O . VAL A 1 125 ? -13.385 5.161 21.819 1.00 92.81 125 VAL A O 1
ATOM 978 N N . CYS A 1 126 ? -13.245 4.703 24.013 1.00 93.88 126 CYS A N 1
ATOM 979 C CA . CYS A 1 126 ? -11.805 4.460 24.024 1.00 93.88 126 CYS A CA 1
ATOM 980 C C . CYS A 1 126 ? -11.423 3.316 23.075 1.00 93.88 126 CYS A C 1
ATOM 982 O O . CYS A 1 126 ? -10.570 3.496 22.199 1.00 93.88 126 CYS A O 1
ATOM 984 N N . ILE A 1 127 ? -12.115 2.176 23.159 1.00 94.06 127 ILE A N 1
ATOM 985 C CA . ILE A 1 127 ? -11.913 1.023 22.271 1.00 94.06 127 ILE A CA 1
ATOM 986 C C . ILE A 1 127 ? -12.137 1.424 20.808 1.00 94.06 127 ILE A C 1
ATOM 988 O O . ILE A 1 127 ? -11.333 1.079 19.935 1.00 94.06 127 ILE A O 1
ATOM 992 N N . ARG A 1 128 ? -13.194 2.191 20.516 1.00 92.19 128 ARG A N 1
ATOM 993 C CA . ARG A 1 128 ? -13.484 2.667 19.156 1.00 92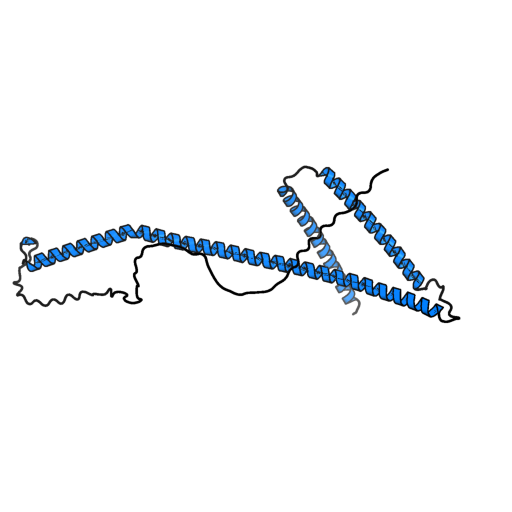.19 128 ARG A CA 1
ATOM 994 C C . ARG A 1 128 ? -12.379 3.580 18.626 1.00 92.19 128 ARG A C 1
ATOM 996 O O . ARG A 1 128 ? -11.937 3.397 17.490 1.00 92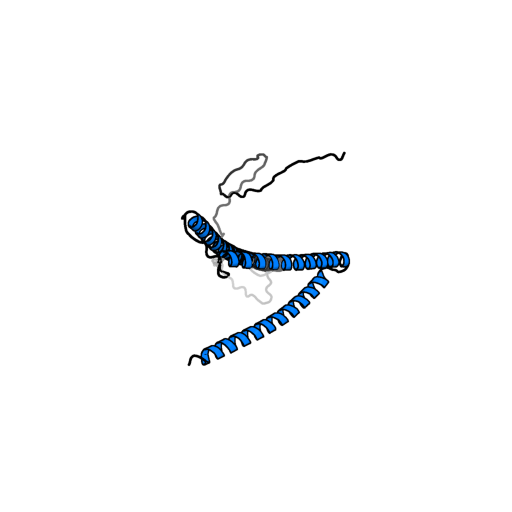.19 128 ARG A O 1
ATOM 1003 N N . LEU A 1 129 ? -11.915 4.531 19.434 1.00 93.75 129 LEU A N 1
ATOM 1004 C CA . LEU A 1 129 ? -10.845 5.459 19.065 1.00 93.75 129 LEU A CA 1
ATOM 1005 C C . LEU A 1 129 ? -9.517 4.730 18.845 1.00 93.75 129 LEU A C 1
ATOM 1007 O O . LEU A 1 129 ? -8.837 4.991 17.849 1.00 93.75 129 LEU A O 1
ATOM 1011 N N . LEU A 1 130 ? -9.167 3.786 19.722 1.00 94.19 130 LEU A N 1
ATOM 1012 C CA . LEU A 1 130 ? -7.977 2.948 19.575 1.00 94.19 130 LEU A CA 1
ATOM 1013 C C . LEU A 1 130 ? -8.040 2.125 18.289 1.00 94.19 130 LEU A C 1
ATOM 1015 O O . LEU A 1 130 ? -7.089 2.134 17.505 1.00 94.19 130 LEU A O 1
ATOM 1019 N N . ARG A 1 131 ? -9.180 1.480 18.018 1.00 94.62 131 ARG A N 1
ATOM 1020 C CA . ARG A 1 131 ? -9.388 0.705 16.790 1.00 94.62 131 ARG A CA 1
ATOM 1021 C C . ARG A 1 131 ? -9.261 1.577 15.547 1.00 94.62 131 ARG A C 1
ATOM 1023 O O . ARG A 1 131 ? -8.631 1.157 14.578 1.00 94.62 131 ARG A O 1
ATOM 1030 N N . MET A 1 132 ? -9.814 2.788 15.576 1.00 94.19 132 MET A N 1
ATOM 1031 C CA . MET A 1 132 ? -9.742 3.709 14.445 1.00 94.19 132 MET A CA 1
ATOM 1032 C C . MET A 1 132 ? -8.323 4.196 14.176 1.00 94.19 132 MET A C 1
ATOM 1034 O O . MET A 1 132 ? -7.871 4.131 13.033 1.00 94.19 132 MET A O 1
ATOM 1038 N N . LYS A 1 133 ? -7.591 4.604 15.219 1.00 94.00 133 LYS A N 1
ATOM 1039 C CA . LYS A 1 133 ? -6.181 4.995 15.087 1.00 94.00 133 LYS A CA 1
ATOM 1040 C C . LYS A 1 133 ? -5.332 3.844 14.555 1.00 94.00 133 LYS A C 1
ATOM 1042 O O . LYS A 1 133 ? -4.540 4.046 13.642 1.00 94.00 133 LYS A O 1
ATOM 1047 N N . LEU A 1 134 ? -5.532 2.630 15.068 1.00 94.81 134 LEU A N 1
ATOM 1048 C CA . LEU A 1 134 ? -4.793 1.448 14.625 1.00 94.81 134 LEU A CA 1
ATOM 1049 C C . LEU A 1 134 ? -5.069 1.129 13.149 1.00 94.81 134 LEU A C 1
ATOM 1051 O O . LEU A 1 134 ? -4.132 0.870 12.391 1.00 94.81 134 LEU A O 1
ATOM 1055 N N . LEU A 1 135 ? -6.333 1.196 12.721 1.00 94.19 135 LEU A N 1
ATOM 1056 C CA . LEU A 1 135 ? -6.713 0.986 11.324 1.00 94.19 135 LEU A CA 1
ATOM 1057 C C . LEU A 1 135 ? -6.083 2.043 10.404 1.00 94.19 135 LEU A C 1
ATOM 1059 O O . LEU A 1 135 ? -5.513 1.697 9.371 1.00 94.19 135 LEU A O 1
ATOM 1063 N N . GLN A 1 136 ? -6.120 3.313 10.811 1.00 93.31 136 GLN A N 1
ATOM 1064 C CA . GLN A 1 136 ? -5.519 4.411 10.057 1.00 93.31 136 GLN A CA 1
ATOM 1065 C C . GLN A 1 136 ? -4.004 4.223 9.903 1.00 93.31 136 GLN A C 1
ATOM 1067 O O . GLN A 1 136 ? -3.468 4.420 8.813 1.00 93.31 136 GLN A O 1
ATOM 1072 N N . THR A 1 137 ? -3.306 3.808 10.963 1.00 93.06 137 THR A N 1
ATOM 1073 C CA . THR A 1 137 ? -1.863 3.534 10.907 1.00 93.06 137 THR A CA 1
ATOM 1074 C C . THR A 1 137 ? -1.549 2.374 9.966 1.00 93.06 137 THR A C 1
ATOM 1076 O O . THR A 1 137 ? -0.629 2.483 9.159 1.00 93.06 137 THR A O 1
ATOM 1079 N N . LYS A 1 138 ? -2.339 1.292 10.001 1.00 93.94 138 LYS A N 1
ATOM 1080 C CA . LYS A 1 138 ? -2.185 0.166 9.064 1.00 93.94 138 LYS A CA 1
ATOM 1081 C C . LYS A 1 138 ? -2.385 0.592 7.613 1.00 93.94 138 LYS A C 1
ATOM 1083 O O . LYS A 1 138 ? -1.585 0.223 6.759 1.00 93.94 138 LYS A O 1
ATOM 1088 N N . GLN A 1 139 ? -3.413 1.392 7.339 1.00 93.81 139 GLN A N 1
ATOM 1089 C CA . GLN A 1 139 ? -3.678 1.899 5.994 1.00 93.81 139 GLN A CA 1
ATOM 1090 C C . GLN A 1 139 ? -2.541 2.799 5.500 1.00 93.81 139 GLN A C 1
ATOM 1092 O O . GLN A 1 139 ? -2.084 2.640 4.371 1.00 93.81 139 GLN A O 1
ATOM 1097 N N . LYS A 1 140 ? -2.041 3.700 6.355 1.00 94.19 140 LYS A N 1
ATOM 1098 C CA . LYS A 1 140 ? -0.884 4.549 6.038 1.00 94.19 140 LYS A CA 1
ATOM 1099 C C . LYS A 1 140 ? 0.357 3.718 5.733 1.00 94.19 140 LYS A C 1
ATOM 1101 O O . LYS A 1 140 ? 1.013 3.974 4.731 1.00 94.19 140 LYS A O 1
ATOM 1106 N N . LEU A 1 141 ? 0.650 2.709 6.554 1.00 94.56 141 LEU A N 1
ATOM 1107 C CA . LEU A 1 141 ? 1.785 1.818 6.324 1.00 94.56 141 LEU A CA 1
ATOM 1108 C C . LEU A 1 141 ? 1.644 1.079 4.991 1.00 94.56 141 LEU A C 1
ATOM 1110 O O . LEU A 1 141 ? 2.575 1.081 4.197 1.00 94.56 141 LEU A O 1
ATOM 1114 N N . SER A 1 142 ? 0.464 0.523 4.710 1.00 95.81 142 SER A N 1
ATOM 1115 C CA . SER A 1 142 ? 0.189 -0.157 3.442 1.00 95.81 142 SER A CA 1
ATOM 1116 C C . SER A 1 142 ? 0.357 0.767 2.233 1.00 95.81 142 SER A C 1
ATOM 1118 O O . SER A 1 142 ? 0.918 0.337 1.228 1.00 95.81 142 SER A O 1
ATOM 1120 N N . ALA A 1 143 ? -0.090 2.022 2.325 1.00 94.06 143 ALA A N 1
ATOM 1121 C CA . ALA A 1 143 ? 0.083 3.008 1.261 1.00 94.06 143 ALA A CA 1
ATOM 1122 C C . ALA A 1 143 ? 1.564 3.353 1.037 1.00 94.06 143 ALA A C 1
ATOM 1124 O O . ALA A 1 143 ? 2.012 3.400 -0.104 1.00 94.06 143 ALA A O 1
ATOM 1125 N N . ILE A 1 144 ? 2.334 3.527 2.117 1.00 94.94 144 ILE A N 1
ATOM 1126 C CA . ILE A 1 144 ? 3.782 3.767 2.041 1.00 94.94 144 ILE A CA 1
ATOM 1127 C C . ILE A 1 144 ? 4.487 2.569 1.400 1.00 94.94 144 ILE A C 1
ATOM 1129 O O . ILE A 1 144 ? 5.296 2.748 0.497 1.00 94.94 144 ILE A O 1
ATOM 1133 N N . THR A 1 145 ? 4.159 1.342 1.809 1.00 96.25 145 THR A N 1
ATOM 1134 C CA . THR A 1 145 ? 4.733 0.131 1.210 1.00 96.25 145 THR A CA 1
ATOM 1135 C C . THR A 1 145 ? 4.411 0.029 -0.283 1.00 96.25 145 THR A C 1
ATOM 1137 O O . THR A 1 145 ? 5.296 -0.286 -1.074 1.00 96.25 145 THR A O 1
ATOM 1140 N N . ALA A 1 146 ? 3.176 0.331 -0.691 1.00 95.06 146 ALA A N 1
ATOM 1141 C CA . ALA A 1 146 ? 2.794 0.343 -2.103 1.00 95.06 146 ALA A CA 1
ATOM 1142 C C . ALA A 1 146 ? 3.553 1.415 -2.906 1.00 95.06 146 ALA A C 1
ATOM 1144 O O . ALA A 1 146 ? 4.012 1.135 -4.015 1.00 95.06 146 ALA A O 1
ATOM 1145 N N . ALA A 1 147 ? 3.736 2.610 -2.333 1.00 95.06 147 ALA A N 1
ATOM 1146 C CA . ALA A 1 147 ? 4.518 3.679 -2.947 1.00 95.06 147 ALA A CA 1
ATOM 1147 C C . ALA A 1 147 ? 5.986 3.263 -3.126 1.00 95.06 147 ALA A C 1
ATOM 1149 O O . ALA A 1 147 ? 6.498 3.329 -4.236 1.00 95.06 147 ALA A O 1
ATOM 1150 N N . ILE A 1 148 ? 6.617 2.706 -2.087 1.00 96.19 148 ILE A N 1
ATOM 1151 C CA . ILE A 1 148 ? 8.006 2.221 -2.154 1.00 96.19 148 ILE A CA 1
ATOM 1152 C C . ILE A 1 148 ? 8.166 1.126 -3.214 1.00 96.19 148 ILE A C 1
ATOM 1154 O O . ILE A 1 148 ? 9.131 1.142 -3.971 1.00 96.19 148 ILE A O 1
ATOM 1158 N N . ASN A 1 149 ? 7.226 0.183 -3.309 1.00 96.19 149 ASN A N 1
ATOM 1159 C CA . ASN A 1 149 ? 7.276 -0.854 -4.345 1.00 96.19 149 ASN A CA 1
ATOM 1160 C C . ASN A 1 149 ? 7.146 -0.262 -5.757 1.00 96.19 149 ASN A C 1
ATOM 1162 O O . ASN A 1 149 ? 7.827 -0.706 -6.684 1.00 96.19 149 ASN A O 1
ATOM 1166 N N . THR A 1 150 ? 6.305 0.760 -5.916 1.00 96.69 150 THR A N 1
ATOM 1167 C CA . THR A 1 150 ? 6.163 1.495 -7.180 1.00 96.69 150 THR A CA 1
ATOM 1168 C C . THR A 1 150 ? 7.456 2.233 -7.530 1.00 96.69 150 THR A C 1
ATOM 1170 O O . THR A 1 150 ? 7.941 2.118 -8.660 1.00 96.69 150 THR A O 1
ATOM 1173 N N . ASP A 1 151 ? 8.069 2.909 -6.560 1.00 97.12 151 ASP A N 1
ATOM 1174 C CA . ASP A 1 151 ? 9.347 3.602 -6.733 1.00 97.12 151 ASP A CA 1
ATOM 1175 C C . ASP A 1 151 ? 10.459 2.615 -7.092 1.00 97.12 151 ASP A C 1
ATOM 1177 O O . ASP A 1 151 ? 11.206 2.849 -8.038 1.00 97.12 151 ASP A O 1
ATOM 1181 N N . MET A 1 152 ? 10.517 1.461 -6.424 1.00 96.62 152 MET A N 1
ATOM 1182 C CA . MET A 1 152 ? 11.479 0.401 -6.730 1.00 96.62 152 MET A CA 1
ATOM 1183 C C . MET A 1 152 ? 11.331 -0.094 -8.174 1.00 96.62 152 MET A C 1
ATOM 1185 O O . MET A 1 152 ? 12.322 -0.238 -8.889 1.00 96.62 152 MET A O 1
ATOM 1189 N N . SER A 1 153 ? 10.096 -0.310 -8.638 1.00 96.38 153 SER A N 1
ATOM 1190 C CA . SER A 1 153 ? 9.845 -0.702 -10.030 1.00 96.38 153 SER A CA 1
ATOM 1191 C C . SER A 1 153 ? 10.259 0.388 -11.025 1.00 96.38 153 SER A C 1
ATOM 1193 O O . SER A 1 153 ? 10.817 0.086 -12.078 1.00 96.38 153 SER A O 1
ATOM 1195 N N . SER A 1 154 ? 10.057 1.659 -10.669 1.00 95.56 154 SER A N 1
ATOM 1196 C CA . SER A 1 154 ? 10.436 2.807 -11.495 1.00 95.56 154 SER A CA 1
ATOM 1197 C C . SER A 1 154 ? 11.955 2.971 -11.565 1.00 95.56 154 SER A C 1
ATOM 1199 O O . SER A 1 154 ? 12.494 3.203 -12.642 1.00 95.56 154 SER A O 1
ATOM 1201 N N . ILE A 1 155 ? 12.659 2.772 -10.447 1.00 96.56 155 ILE A N 1
ATOM 1202 C CA . ILE A 1 155 ? 14.126 2.771 -10.385 1.00 96.56 155 ILE A CA 1
ATOM 1203 C C . ILE A 1 155 ? 14.698 1.639 -11.236 1.00 96.56 155 ILE A C 1
ATOM 1205 O O . ILE A 1 155 ? 15.631 1.876 -11.999 1.00 96.56 155 ILE A O 1
ATOM 1209 N N . ASN A 1 156 ? 14.131 0.432 -11.154 1.00 96.25 156 ASN A N 1
ATOM 1210 C CA . ASN A 1 156 ? 14.577 -0.692 -11.978 1.00 96.25 156 ASN A CA 1
ATOM 1211 C C . ASN A 1 156 ? 14.396 -0.402 -13.474 1.00 96.25 156 ASN A C 1
ATOM 1213 O O . ASN A 1 156 ? 15.325 -0.624 -14.243 1.00 96.25 156 ASN A O 1
ATOM 1217 N N . ARG A 1 157 ? 13.263 0.190 -13.875 1.00 94.94 157 ARG A N 1
ATOM 1218 C CA . ARG A 1 157 ? 13.041 0.624 -15.264 1.00 94.94 157 ARG A CA 1
ATOM 1219 C C . ARG A 1 157 ? 14.050 1.678 -15.714 1.00 94.94 157 ARG A C 1
ATOM 1221 O O . ARG A 1 157 ? 14.605 1.562 -16.796 1.00 94.94 157 ARG A O 1
ATOM 1228 N N . ILE A 1 158 ? 14.309 2.695 -14.887 1.00 95.50 158 ILE A N 1
ATOM 1229 C CA . ILE A 1 158 ? 15.313 3.723 -15.202 1.00 95.50 158 ILE A CA 1
ATOM 1230 C C . ILE A 1 158 ? 16.690 3.083 -15.352 1.00 95.50 158 ILE A C 1
ATOM 1232 O O . ILE A 1 158 ? 17.416 3.423 -16.278 1.00 95.50 158 ILE A O 1
ATOM 1236 N N . ARG A 1 159 ? 17.043 2.151 -14.464 1.00 96.88 159 ARG A N 1
ATOM 1237 C CA . ARG A 1 159 ? 18.308 1.425 -14.536 1.00 96.88 159 ARG A CA 1
ATOM 1238 C C . ARG A 1 159 ? 18.434 0.653 -15.847 1.00 96.88 159 ARG A C 1
ATOM 1240 O O . ARG A 1 159 ? 19.453 0.792 -16.506 1.00 96.88 159 ARG A O 1
ATOM 1247 N N . GLU A 1 160 ? 17.407 -0.096 -16.236 1.00 95.00 160 GLU A N 1
ATOM 1248 C CA . GLU A 1 160 ? 17.384 -0.817 -17.514 1.00 95.00 160 GLU A CA 1
ATOM 1249 C C . GLU A 1 160 ? 17.557 0.137 -18.704 1.00 95.00 160 GLU A C 1
ATOM 1251 O O . GLU A 1 160 ? 18.385 -0.120 -19.576 1.00 95.00 160 GLU A O 1
ATOM 1256 N N . THR A 1 161 ? 16.851 1.273 -18.719 1.00 92.88 161 THR A N 1
ATOM 1257 C CA . THR A 1 161 ? 17.012 2.295 -19.766 1.00 92.88 161 THR A CA 1
ATOM 1258 C C . THR A 1 161 ? 18.423 2.874 -19.795 1.00 92.88 161 THR A C 1
ATOM 1260 O O . THR A 1 161 ? 19.017 2.976 -20.863 1.00 92.88 161 THR A O 1
ATOM 1263 N N . VAL A 1 162 ? 18.993 3.209 -18.636 1.00 95.88 162 VAL A N 1
ATOM 1264 C CA . VAL A 1 162 ? 20.359 3.741 -18.540 1.00 95.88 162 VAL A CA 1
ATOM 1265 C C . VAL A 1 162 ? 21.387 2.712 -19.007 1.00 95.88 162 VAL A C 1
ATOM 1267 O O . VAL A 1 162 ? 22.316 3.076 -19.721 1.00 95.88 162 VAL A O 1
ATOM 1270 N N . ASP A 1 163 ? 21.223 1.437 -18.652 1.00 94.69 163 ASP A N 1
ATOM 1271 C CA . ASP A 1 163 ? 22.110 0.365 -19.107 1.00 94.69 163 ASP A CA 1
ATOM 1272 C C . ASP A 1 163 ? 22.035 0.211 -20.642 1.00 94.69 163 ASP A C 1
ATOM 1274 O O . ASP A 1 163 ? 23.075 0.123 -21.302 1.00 94.69 163 ASP A O 1
ATOM 1278 N N . MET A 1 164 ? 20.833 0.277 -21.234 1.00 89.94 164 MET A N 1
ATOM 1279 C CA . MET A 1 164 ? 20.655 0.296 -22.696 1.00 89.94 164 MET A CA 1
ATOM 1280 C C . MET A 1 164 ? 21.309 1.522 -23.352 1.00 89.94 164 MET A C 1
ATOM 1282 O O . MET A 1 164 ? 22.001 1.387 -24.365 1.00 89.94 164 MET A O 1
ATOM 1286 N N . ASP A 1 165 ? 21.137 2.709 -22.769 1.00 90.56 165 ASP A N 1
ATOM 1287 C CA . ASP A 1 165 ? 21.714 3.955 -23.279 1.00 90.56 165 ASP A CA 1
ATOM 1288 C C . ASP A 1 165 ? 23.247 3.949 -23.191 1.00 90.56 165 ASP A C 1
ATOM 1290 O O . ASP A 1 165 ? 23.925 4.401 -24.116 1.00 90.56 165 ASP A O 1
ATOM 1294 N N . ILE A 1 166 ? 23.822 3.392 -22.119 1.00 94.25 166 ILE A N 1
ATOM 1295 C CA . ILE A 1 166 ? 25.275 3.226 -21.972 1.00 94.25 166 ILE A CA 1
ATOM 1296 C C . ILE A 1 166 ? 25.826 2.343 -23.092 1.00 94.25 166 ILE A C 1
ATOM 1298 O O . ILE A 1 166 ? 26.850 2.689 -23.688 1.00 94.25 166 ILE A O 1
ATOM 1302 N N . GLU A 1 167 ? 25.164 1.230 -23.410 1.00 90.00 167 GLU A N 1
ATOM 1303 C CA . GLU A 1 167 ? 25.585 0.360 -24.511 1.00 90.00 167 GLU A CA 1
ATOM 1304 C C . GLU A 1 167 ? 25.469 1.059 -25.874 1.00 90.00 167 GLU A C 1
ATOM 1306 O O . GLU A 1 167 ? 26.399 0.988 -26.686 1.00 90.00 167 GLU A O 1
ATOM 1311 N N . ALA A 1 168 ? 24.402 1.829 -26.105 1.00 87.56 168 ALA A N 1
ATOM 1312 C CA . ALA A 1 168 ? 24.250 2.635 -27.318 1.00 87.56 168 ALA A CA 1
ATOM 1313 C C . ALA A 1 168 ? 25.346 3.714 -27.448 1.00 87.56 168 ALA A C 1
ATOM 1315 O O . ALA A 1 168 ? 25.926 3.901 -28.523 1.00 87.56 168 ALA A O 1
ATOM 1316 N N . ILE A 1 169 ? 25.696 4.392 -26.349 1.00 90.25 169 ILE A N 1
ATOM 1317 C CA . ILE A 1 169 ? 26.775 5.390 -26.311 1.00 90.25 169 ILE A CA 1
ATOM 1318 C C . ILE A 1 169 ? 28.134 4.730 -26.552 1.00 90.25 169 ILE A C 1
ATOM 1320 O O . ILE A 1 169 ? 28.942 5.259 -27.319 1.00 90.25 169 ILE A O 1
ATOM 1324 N N . ARG A 1 170 ? 28.403 3.569 -25.942 1.00 89.44 170 ARG A N 1
ATOM 1325 C CA . ARG A 1 170 ? 29.635 2.793 -26.172 1.00 89.44 170 ARG A CA 1
ATOM 1326 C C . ARG A 1 170 ? 29.783 2.409 -27.638 1.00 89.44 170 ARG A C 1
ATOM 1328 O O . ARG A 1 170 ? 30.870 2.559 -28.201 1.00 89.44 170 ARG A O 1
ATOM 1335 N N . LEU A 1 171 ? 28.696 1.955 -28.257 1.00 86.88 171 LEU A N 1
ATOM 1336 C CA . LEU A 1 171 ? 28.654 1.636 -29.677 1.00 86.88 171 LEU A CA 1
ATOM 1337 C C . LEU A 1 171 ? 28.953 2.872 -30.535 1.00 86.88 171 LEU A C 1
ATOM 1339 O O . LEU A 1 171 ? 29.858 2.829 -31.365 1.00 86.88 171 LEU A O 1
ATOM 1343 N N . SER A 1 172 ? 28.266 3.989 -30.284 1.00 86.75 172 SER A N 1
ATOM 1344 C CA . SER A 1 172 ? 28.486 5.258 -30.992 1.00 86.75 172 SER A CA 1
ATOM 1345 C C . SER A 1 172 ? 29.927 5.769 -30.845 1.00 86.75 172 SER A C 1
ATOM 1347 O O . SER A 1 172 ? 30.570 6.145 -31.825 1.00 86.75 172 SER A O 1
ATOM 1349 N N . THR A 1 173 ? 30.488 5.693 -29.636 1.00 88.25 173 THR A N 1
ATOM 1350 C CA . THR A 1 173 ? 31.865 6.124 -29.346 1.00 88.25 173 THR A CA 1
ATOM 1351 C C . THR A 1 173 ? 32.877 5.294 -30.130 1.00 88.25 173 THR A C 1
ATOM 1353 O O . THR A 1 173 ? 33.769 5.852 -30.767 1.00 88.25 173 THR A O 1
ATOM 1356 N N . ARG A 1 174 ? 32.694 3.966 -30.177 1.00 83.81 174 ARG A N 1
ATOM 1357 C CA . ARG A 1 174 ? 33.540 3.060 -30.969 1.00 83.81 174 ARG A CA 1
ATOM 1358 C C . ARG A 1 174 ? 33.527 3.415 -32.457 1.00 83.81 174 ARG A C 1
ATOM 1360 O O . ARG A 1 174 ? 34.567 3.339 -33.105 1.00 83.81 174 ARG A O 1
ATOM 1367 N N . VAL A 1 175 ? 32.374 3.814 -32.993 1.00 82.88 175 VAL A N 1
ATOM 1368 C CA . VAL A 1 175 ? 32.242 4.245 -34.395 1.00 82.88 175 VAL A CA 1
ATOM 1369 C C . VAL A 1 175 ? 33.002 5.543 -34.643 1.00 82.88 175 VAL A C 1
ATOM 1371 O O . VAL A 1 175 ? 33.765 5.633 -35.603 1.00 82.88 175 VAL A O 1
ATOM 1374 N N . VAL A 1 176 ? 32.838 6.532 -33.765 1.00 85.88 176 VAL A N 1
ATOM 1375 C CA . VAL A 1 176 ? 33.542 7.818 -33.867 1.00 85.88 176 VAL A CA 1
ATOM 1376 C C . VAL A 1 176 ? 35.057 7.627 -33.781 1.00 85.88 176 VAL A C 1
ATOM 1378 O O . VAL A 1 176 ? 35.796 8.222 -34.567 1.00 85.88 176 VAL A O 1
ATOM 1381 N N . ASP A 1 177 ? 35.533 6.778 -32.874 1.00 84.25 177 ASP A N 1
ATOM 1382 C CA . ASP A 1 177 ? 36.963 6.506 -32.724 1.00 84.25 177 ASP A CA 1
ATOM 1383 C C . ASP A 1 177 ? 37.534 5.722 -33.913 1.00 84.25 177 ASP A C 1
ATOM 1385 O O . ASP A 1 177 ? 38.642 6.019 -34.360 1.00 84.25 177 ASP A O 1
ATOM 1389 N N . ALA A 1 178 ? 36.762 4.807 -34.508 1.00 78.75 178 ALA A N 1
ATOM 1390 C CA . ALA A 1 178 ? 37.152 4.124 -35.742 1.00 78.75 178 ALA A CA 1
ATOM 1391 C C . ALA A 1 178 ? 37.300 5.092 -36.932 1.00 78.75 178 ALA A C 1
ATOM 1393 O O . ALA A 1 178 ? 38.196 4.912 -37.753 1.00 78.75 178 ALA A O 1
ATOM 1394 N N . ILE A 1 179 ? 36.477 6.145 -37.010 1.00 78.75 179 ILE A N 1
ATOM 1395 C CA . ILE A 1 179 ? 36.576 7.181 -38.058 1.00 78.75 179 ILE A CA 1
ATOM 1396 C C . ILE A 1 179 ? 37.829 8.051 -37.877 1.00 78.75 179 ILE A C 1
ATOM 1398 O O . ILE A 1 179 ? 38.427 8.484 -38.862 1.00 78.75 179 ILE A O 1
ATOM 1402 N N . LYS A 1 180 ? 38.253 8.305 -36.632 1.00 80.62 180 LYS A N 1
ATOM 1403 C CA . LYS A 1 180 ? 39.452 9.109 -36.338 1.00 80.62 180 LYS A CA 1
ATOM 1404 C C . LYS A 1 180 ? 40.759 8.419 -36.740 1.00 80.62 180 LYS A C 1
ATOM 1406 O O . LYS A 1 180 ? 41.760 9.111 -36.907 1.00 80.62 180 LYS A O 1
ATOM 1411 N N . ILE A 1 181 ? 40.771 7.092 -36.882 1.00 78.69 181 ILE A N 1
ATOM 1412 C CA . ILE A 1 181 ? 41.958 6.322 -37.270 1.00 78.69 181 ILE A CA 1
ATOM 1413 C C . ILE A 1 181 ? 41.941 6.124 -38.797 1.00 78.69 181 ILE A C 1
ATOM 1415 O O . ILE A 1 181 ? 41.177 5.288 -39.296 1.00 78.69 181 ILE A O 1
ATOM 1419 N N . PRO A 1 182 ? 42.766 6.863 -39.566 1.00 59.22 182 PRO A N 1
ATOM 1420 C CA . PRO A 1 182 ? 42.776 6.758 -41.021 1.00 59.22 182 PRO A CA 1
ATOM 1421 C C . PRO A 1 182 ? 43.166 5.339 -41.464 1.00 59.22 182 PRO A C 1
ATOM 1423 O O . PRO A 1 182 ? 44.193 4.811 -41.046 1.00 59.22 182 PRO A O 1
ATOM 1426 N N . GLY A 1 183 ? 42.335 4.726 -42.315 1.00 64.19 183 GLY A N 1
ATOM 1427 C CA . GLY A 1 183 ? 42.527 3.364 -42.837 1.00 64.19 183 GLY A CA 1
ATOM 1428 C C . GLY A 1 183 ? 41.645 2.284 -42.195 1.00 64.19 183 GLY A C 1
ATOM 1429 O O . GLY A 1 183 ? 41.611 1.160 -42.694 1.00 64.19 183 GLY A O 1
ATOM 1430 N N . THR A 1 184 ? 40.892 2.606 -41.139 1.00 68.62 184 THR A N 1
ATOM 1431 C CA . THR A 1 184 ? 39.977 1.650 -40.495 1.00 68.62 184 THR A CA 1
ATOM 1432 C C . THR A 1 184 ? 38.690 1.508 -41.308 1.00 68.62 184 THR A C 1
ATOM 1434 O O . THR A 1 184 ? 37.923 2.458 -41.459 1.00 68.62 184 THR A O 1
ATOM 1437 N N . VAL A 1 185 ? 38.429 0.313 -41.843 1.00 61.19 185 VAL A N 1
ATOM 1438 C CA . VAL A 1 185 ? 37.169 0.000 -42.531 1.00 61.19 185 VAL A CA 1
ATOM 1439 C C . VAL A 1 185 ? 36.148 -0.437 -41.484 1.00 61.19 185 VAL A C 1
ATOM 1441 O O . VAL A 1 185 ? 36.316 -1.474 -40.846 1.00 61.19 185 VAL A O 1
ATOM 1444 N N . LEU A 1 186 ? 35.088 0.354 -41.301 1.00 63.81 186 LEU A N 1
ATOM 1445 C CA . LEU A 1 186 ? 33.945 -0.042 -40.476 1.00 63.81 186 LEU A CA 1
ATOM 1446 C C . LEU A 1 186 ? 33.337 -1.345 -41.032 1.00 63.81 186 LEU A C 1
ATOM 1448 O O . LEU A 1 186 ? 33.150 -1.450 -42.250 1.00 63.81 186 LEU A O 1
ATOM 1452 N N . PRO A 1 187 ? 33.029 -2.341 -40.184 1.00 59.94 187 PRO A N 1
ATOM 1453 C CA . PRO A 1 187 ? 32.462 -3.605 -40.637 1.00 59.94 187 PRO A CA 1
ATOM 1454 C C . PRO A 1 187 ? 31.054 -3.383 -41.214 1.00 59.94 187 PRO A C 1
ATOM 1456 O O . PRO A 1 187 ? 30.088 -3.272 -40.479 1.00 59.94 187 PRO A O 1
ATOM 1459 N N . ARG A 1 188 ? 30.925 -3.357 -42.548 1.00 60.38 188 ARG A N 1
ATOM 1460 C CA . ARG A 1 188 ? 29.650 -3.198 -43.288 1.00 60.38 188 ARG A CA 1
ATOM 1461 C C . ARG A 1 188 ? 28.836 -4.499 -43.417 1.00 60.38 188 ARG A C 1
ATOM 1463 O O . ARG A 1 188 ? 28.084 -4.668 -44.373 1.00 60.38 188 ARG A O 1
ATOM 1470 N N . SER A 1 189 ? 29.052 -5.454 -42.518 1.00 59.12 189 SER A N 1
ATOM 1471 C CA . SER A 1 189 ? 28.365 -6.750 -42.546 1.00 59.12 189 SER A CA 1
ATOM 1472 C C . SER A 1 189 ? 26.989 -6.643 -41.884 1.00 59.12 189 SER A C 1
ATOM 1474 O O . SER A 1 189 ? 26.775 -5.793 -41.029 1.00 59.12 189 SER A O 1
ATOM 1476 N N . SER A 1 190 ? 26.065 -7.548 -42.204 1.00 56.09 190 SER A N 1
ATOM 1477 C CA . SER A 1 190 ? 24.758 -7.674 -41.534 1.00 56.09 190 SER A CA 1
ATOM 1478 C C . SER A 1 190 ? 24.852 -8.007 -40.036 1.00 56.09 190 SER A C 1
ATOM 1480 O O . SER A 1 190 ? 23.844 -7.987 -39.340 1.00 56.09 190 SER A O 1
ATOM 1482 N N . SER A 1 191 ? 26.053 -8.313 -39.535 1.00 62.97 191 SER A N 1
ATOM 1483 C CA . SER A 1 191 ? 26.374 -8.452 -38.111 1.00 62.97 191 SER A CA 1
ATOM 1484 C C . SER A 1 191 ? 26.857 -7.142 -37.471 1.00 62.97 191 SER A C 1
ATOM 1486 O O . SER A 1 191 ? 27.509 -7.186 -36.428 1.00 62.97 191 SER A O 1
ATOM 1488 N N . ASP A 1 192 ? 26.647 -5.994 -38.122 1.00 77.50 192 ASP A N 1
ATOM 1489 C CA . ASP A 1 192 ? 27.032 -4.696 -37.578 1.00 77.50 192 ASP A CA 1
ATOM 1490 C C . ASP A 1 192 ? 26.139 -4.367 -36.365 1.00 77.50 192 ASP A C 1
ATOM 1492 O O . ASP A 1 192 ? 24.916 -4.248 -36.515 1.00 77.50 192 ASP A O 1
ATOM 1496 N N . PRO A 1 193 ? 26.717 -4.204 -35.162 1.00 78.50 193 PRO A N 1
ATOM 1497 C CA . PRO A 1 193 ? 25.962 -3.829 -33.970 1.00 78.50 193 PRO A CA 1
ATOM 1498 C C . PRO A 1 193 ? 25.168 -2.522 -34.140 1.00 78.50 193 PRO A C 1
ATOM 1500 O O . PRO A 1 193 ? 24.160 -2.335 -33.461 1.00 78.50 193 PRO A O 1
ATOM 1503 N N . ILE A 1 194 ? 25.560 -1.639 -35.067 1.00 82.25 194 ILE A N 1
ATOM 1504 C CA . ILE A 1 194 ? 24.802 -0.424 -35.410 1.00 82.25 194 ILE A CA 1
ATOM 1505 C C . ILE A 1 194 ? 23.486 -0.775 -36.106 1.00 82.25 194 ILE A C 1
ATOM 1507 O O . ILE A 1 194 ? 22.435 -0.248 -35.744 1.00 82.25 194 ILE A O 1
ATOM 1511 N N . ILE A 1 195 ? 23.525 -1.680 -37.087 1.00 85.12 195 ILE A N 1
ATOM 1512 C CA . ILE A 1 195 ? 22.323 -2.128 -37.803 1.00 85.12 195 ILE A CA 1
ATOM 1513 C C . ILE A 1 195 ? 21.378 -2.831 -36.824 1.00 85.12 195 ILE A C 1
ATOM 1515 O O . ILE A 1 195 ? 20.175 -2.580 -36.854 1.00 85.12 195 ILE A O 1
ATOM 1519 N N . GLN A 1 196 ? 21.920 -3.641 -35.910 1.00 85.12 196 GLN A N 1
ATOM 1520 C CA . GLN A 1 196 ? 21.133 -4.293 -34.864 1.00 85.12 196 GLN A CA 1
ATOM 1521 C C . GLN A 1 196 ? 20.460 -3.280 -33.924 1.00 85.12 196 GLN A C 1
ATOM 1523 O O . GLN A 1 196 ? 19.281 -3.437 -33.620 1.00 85.12 196 GLN A O 1
ATOM 1528 N N . TYR A 1 197 ? 21.163 -2.219 -33.509 1.00 86.56 197 TYR A N 1
ATOM 1529 C CA . TYR A 1 197 ? 20.574 -1.141 -32.707 1.00 86.56 197 TYR A CA 1
ATOM 1530 C C . TYR A 1 197 ? 19.381 -0.480 -33.416 1.00 86.56 197 TYR A C 1
ATOM 1532 O O . TYR A 1 197 ? 18.320 -0.324 -32.813 1.00 86.56 197 TYR A O 1
ATOM 1540 N N . PHE A 1 198 ? 19.516 -0.144 -34.705 1.00 88.50 198 PHE A N 1
ATOM 1541 C CA . PHE A 1 198 ? 18.419 0.456 -35.472 1.00 88.50 198 PHE A CA 1
ATOM 1542 C C . PHE A 1 198 ? 17.241 -0.499 -35.687 1.00 88.50 198 PHE A C 1
ATOM 1544 O O . PHE A 1 198 ? 16.099 -0.047 -35.664 1.00 88.50 198 PHE A O 1
ATOM 1551 N N . HIS A 1 199 ? 17.495 -1.800 -35.851 1.00 89.00 199 HIS A N 1
ATOM 1552 C CA . HIS A 1 199 ? 16.431 -2.803 -35.934 1.00 89.00 199 HIS A CA 1
ATOM 1553 C C . HIS A 1 199 ? 15.640 -2.883 -34.624 1.00 89.00 199 HIS A C 1
ATOM 1555 O O . HIS A 1 199 ? 14.422 -2.728 -34.635 1.00 89.00 199 HIS A O 1
ATOM 1561 N N . THR A 1 200 ? 16.335 -3.009 -33.489 1.00 88.81 200 THR A N 1
ATOM 1562 C CA . THR A 1 200 ? 15.708 -3.017 -32.160 1.00 88.81 200 THR A CA 1
ATOM 1563 C C . THR A 1 200 ? 14.938 -1.721 -31.889 1.00 88.81 200 THR A C 1
ATOM 1565 O O . THR A 1 200 ? 13.842 -1.757 -31.332 1.00 88.81 200 THR A O 1
ATOM 1568 N N . ALA A 1 201 ? 15.469 -0.569 -32.309 1.00 89.50 201 ALA A N 1
ATOM 1569 C CA . ALA A 1 201 ? 14.779 0.713 -32.175 1.00 89.50 201 ALA A CA 1
ATOM 1570 C C . ALA A 1 201 ? 13.503 0.776 -33.033 1.00 89.50 201 ALA A C 1
ATOM 1572 O O . ALA A 1 201 ? 12.465 1.232 -32.554 1.00 89.50 201 ALA A O 1
ATOM 1573 N N . ALA A 1 202 ? 13.556 0.296 -34.278 1.00 93.06 202 ALA A N 1
ATOM 1574 C CA . ALA A 1 202 ? 12.395 0.228 -35.162 1.00 93.06 202 ALA A CA 1
ATOM 1575 C C . ALA A 1 202 ? 11.300 -0.692 -34.598 1.00 93.06 202 ALA A C 1
ATOM 1577 O O . ALA A 1 202 ? 10.132 -0.300 -34.566 1.00 93.06 202 ALA A O 1
ATOM 1578 N N . ASP A 1 203 ? 11.678 -1.862 -34.078 1.00 93.44 203 ASP A N 1
ATOM 1579 C CA . ASP A 1 203 ? 10.756 -2.789 -33.413 1.00 93.44 203 ASP A CA 1
ATOM 1580 C C . ASP A 1 203 ? 10.135 -2.158 -32.156 1.00 93.44 203 ASP A C 1
ATOM 1582 O O . ASP A 1 203 ? 8.926 -2.264 -31.931 1.00 93.44 203 ASP A O 1
ATOM 1586 N N . GLY A 1 204 ? 10.930 -1.415 -31.378 1.00 91.62 204 GLY A N 1
ATOM 1587 C CA . GLY A 1 204 ? 10.449 -0.634 -30.239 1.00 91.62 204 GLY A CA 1
ATOM 1588 C C . GLY A 1 204 ? 9.415 0.425 -30.634 1.00 91.62 204 GLY A C 1
ATOM 1589 O O . GLY A 1 204 ? 8.371 0.539 -29.989 1.00 91.62 204 GLY A O 1
ATOM 1590 N N . PHE A 1 205 ? 9.645 1.168 -31.722 1.00 93.94 205 PHE A N 1
ATOM 1591 C CA . PHE A 1 205 ? 8.672 2.142 -32.230 1.00 93.94 205 PHE A CA 1
ATOM 1592 C C . PHE A 1 205 ? 7.383 1.484 -32.727 1.00 93.94 205 PHE A C 1
ATOM 1594 O O . PHE A 1 205 ? 6.301 2.000 -32.443 1.00 93.94 205 PHE A O 1
ATOM 1601 N N . MET A 1 206 ? 7.471 0.346 -33.421 1.00 94.44 206 MET A N 1
ATOM 1602 C CA . MET A 1 206 ? 6.284 -0.406 -33.846 1.00 94.44 206 MET A CA 1
ATOM 1603 C C . MET A 1 206 ? 5.467 -0.896 -32.647 1.00 94.44 206 MET A C 1
ATOM 1605 O O . MET A 1 206 ? 4.246 -0.738 -32.633 1.00 94.44 206 MET A O 1
ATOM 1609 N N . SER A 1 207 ? 6.137 -1.426 -31.620 1.00 95.19 207 SER A N 1
ATOM 1610 C CA . SER A 1 207 ? 5.497 -1.844 -30.370 1.00 95.19 207 SER A CA 1
ATOM 1611 C C . SER A 1 207 ? 4.796 -0.671 -29.673 1.00 95.19 207 SER A C 1
ATOM 1613 O O . SER A 1 207 ? 3.611 -0.756 -29.349 1.00 95.19 207 SER A O 1
ATOM 1615 N N . ASN A 1 208 ? 5.471 0.477 -29.540 1.00 93.50 208 ASN A N 1
ATOM 1616 C CA . ASN A 1 208 ? 4.877 1.683 -28.954 1.00 93.50 208 ASN A CA 1
ATOM 1617 C C . ASN A 1 208 ? 3.658 2.176 -29.745 1.00 93.50 208 ASN A C 1
ATOM 1619 O O . ASN A 1 208 ? 2.660 2.575 -29.150 1.00 93.50 208 ASN A O 1
ATOM 1623 N N . MET A 1 209 ? 3.705 2.118 -31.080 1.00 94.25 209 MET A N 1
ATOM 1624 C CA . MET A 1 209 ? 2.567 2.491 -31.922 1.00 94.25 209 MET A CA 1
ATOM 1625 C C . MET A 1 209 ? 1.359 1.577 -31.686 1.00 94.25 209 MET A C 1
ATOM 1627 O O . MET A 1 209 ? 0.227 2.060 -31.667 1.00 94.25 209 MET A O 1
ATOM 1631 N N . HIS A 1 210 ? 1.590 0.283 -31.456 1.00 95.38 210 HIS A N 1
ATOM 1632 C CA . HIS A 1 210 ? 0.528 -0.656 -31.105 1.00 95.38 210 HIS A CA 1
ATOM 1633 C C . HIS A 1 210 ? -0.101 -0.328 -29.744 1.00 95.38 210 HIS A C 1
ATOM 1635 O O . HIS A 1 210 ? -1.323 -0.236 -29.650 1.00 95.38 210 HIS A O 1
ATOM 1641 N N . ILE A 1 211 ? 0.725 -0.046 -28.730 1.00 94.62 211 ILE A N 1
ATOM 1642 C CA . ILE A 1 211 ? 0.262 0.351 -27.390 1.00 94.62 211 ILE A CA 1
ATOM 1643 C C . ILE A 1 211 ? -0.563 1.645 -27.454 1.00 94.62 211 ILE A C 1
ATOM 1645 O O . ILE A 1 211 ? -1.609 1.748 -26.815 1.00 94.62 211 ILE A O 1
ATOM 1649 N N . TYR A 1 212 ? -0.134 2.637 -28.241 1.00 95.25 212 TYR A N 1
ATOM 1650 C CA . TYR A 1 212 ? -0.899 3.876 -28.408 1.00 95.25 212 TYR A CA 1
ATOM 1651 C C . TYR A 1 212 ? -2.234 3.653 -29.119 1.00 95.25 212 TYR A C 1
ATOM 1653 O O . TYR A 1 212 ? -3.228 4.259 -28.726 1.00 95.25 212 TYR A O 1
ATOM 1661 N N . ALA A 1 213 ? -2.279 2.784 -30.131 1.00 94.88 213 ALA A N 1
ATOM 1662 C CA . ALA A 1 213 ? -3.523 2.440 -30.814 1.00 94.88 213 ALA A CA 1
ATOM 1663 C C . ALA A 1 213 ? -4.510 1.721 -29.877 1.00 94.88 213 ALA A C 1
ATOM 1665 O O . ALA A 1 213 ? -5.695 2.050 -29.871 1.00 94.88 213 ALA A O 1
ATOM 1666 N N . GLU A 1 214 ? -4.024 0.790 -29.052 1.00 96.00 214 GLU A N 1
ATOM 1667 C CA . GLU A 1 214 ? -4.833 0.107 -28.036 1.00 96.00 214 GLU A CA 1
ATOM 1668 C C . GLU A 1 214 ? -5.364 1.092 -26.988 1.00 96.00 214 GLU A C 1
ATOM 1670 O O . GLU A 1 214 ? -6.570 1.146 -26.745 1.00 96.00 214 GLU A O 1
ATOM 1675 N N . SER A 1 215 ? -4.492 1.942 -26.438 1.00 93.75 215 SER A N 1
ATOM 1676 C CA . SER A 1 215 ? -4.883 2.964 -25.465 1.00 93.75 215 SER A CA 1
ATOM 1677 C C . SER A 1 215 ? -5.908 3.948 -26.036 1.00 93.75 215 SER A C 1
ATOM 1679 O O . SER A 1 215 ? -6.847 4.324 -25.336 1.00 93.75 215 SER A O 1
ATOM 1681 N N . LEU A 1 216 ? -5.781 4.339 -27.308 1.00 92.62 216 LEU A N 1
ATOM 1682 C CA . LEU A 1 216 ? -6.765 5.196 -27.970 1.00 92.62 216 LEU A CA 1
ATOM 1683 C C . LEU A 1 216 ? -8.124 4.493 -28.095 1.00 92.62 216 LEU A C 1
ATOM 1685 O O . LEU A 1 216 ? -9.145 5.098 -27.776 1.00 92.62 216 LEU A O 1
ATOM 1689 N N . GLY A 1 217 ? -8.137 3.209 -28.460 1.00 94.00 217 GLY A N 1
ATOM 1690 C CA . GLY A 1 217 ? -9.362 2.407 -28.501 1.00 94.00 217 GLY A CA 1
ATOM 1691 C C . GLY A 1 217 ? -10.022 2.242 -27.126 1.00 94.00 217 GLY A C 1
ATOM 1692 O O . GLY A 1 217 ? -11.249 2.278 -27.012 1.00 94.00 217 GLY A O 1
ATOM 1693 N N . GLU A 1 218 ? -9.235 2.116 -26.055 1.00 93.44 218 GLU A N 1
ATOM 1694 C CA . GLU A 1 218 ? -9.760 2.121 -24.685 1.00 93.44 218 GLU A CA 1
ATOM 1695 C C . GLU A 1 218 ? -10.370 3.473 -24.303 1.00 93.44 218 GLU A C 1
ATOM 1697 O O . GLU A 1 218 ? -11.446 3.506 -23.699 1.00 93.44 218 GLU A O 1
ATOM 1702 N N . ILE A 1 219 ? -9.720 4.582 -24.672 1.00 90.12 219 ILE A N 1
ATOM 1703 C CA . ILE A 1 219 ? -10.226 5.940 -24.431 1.00 90.12 219 ILE A CA 1
ATOM 1704 C C . ILE A 1 219 ? -11.550 6.154 -25.169 1.00 90.12 219 ILE A C 1
ATOM 1706 O O . ILE A 1 219 ? -12.503 6.638 -24.559 1.00 90.12 219 ILE A O 1
ATOM 1710 N N . GLU A 1 220 ? -11.639 5.759 -26.438 1.00 92.00 220 GLU A N 1
ATOM 1711 C CA . GLU A 1 220 ? -12.869 5.833 -27.236 1.00 92.00 220 GLU A CA 1
ATOM 1712 C C . GLU A 1 220 ? -13.992 5.012 -26.596 1.00 92.00 220 GLU A C 1
ATOM 1714 O O . GLU A 1 220 ? -15.086 5.523 -26.367 1.00 92.00 220 GLU A O 1
ATOM 1719 N N . LYS A 1 221 ? -13.707 3.771 -26.189 1.00 89.38 221 LYS A N 1
ATOM 1720 C CA . LYS A 1 221 ? -14.677 2.914 -25.495 1.00 89.38 221 LYS A CA 1
ATOM 1721 C C . LYS A 1 221 ? -15.123 3.497 -24.153 1.00 89.38 221 LYS A C 1
ATOM 1723 O O . LYS A 1 221 ? -16.292 3.369 -23.786 1.00 89.38 221 LYS A O 1
ATOM 1728 N N . HIS A 1 222 ? -14.209 4.102 -23.396 1.00 86.00 222 HIS A N 1
ATOM 1729 C CA . HIS A 1 222 ? -14.533 4.757 -22.132 1.00 86.00 222 HIS A CA 1
ATOM 1730 C C . HIS A 1 222 ? -15.390 6.011 -22.355 1.00 86.00 222 HIS A C 1
ATOM 1732 O O . HIS A 1 222 ? -16.302 6.275 -21.573 1.00 86.00 222 HIS A O 1
ATOM 1738 N N . LEU A 1 223 ? -15.137 6.756 -23.432 1.00 83.62 223 LEU A N 1
ATOM 1739 C CA . LEU A 1 223 ? -15.913 7.932 -23.819 1.00 83.62 223 LEU A CA 1
ATOM 1740 C C . LEU A 1 223 ? -17.325 7.544 -24.286 1.00 83.62 223 LEU A C 1
ATOM 1742 O O . LEU A 1 223 ? -18.294 8.099 -23.773 1.00 83.62 223 LEU A O 1
ATOM 1746 N N . ASP A 1 224 ? -17.449 6.510 -25.121 1.00 84.75 224 ASP A N 1
ATOM 1747 C CA . ASP A 1 224 ? -18.728 5.899 -25.511 1.00 84.75 224 ASP A CA 1
ATOM 1748 C C . ASP A 1 224 ? -19.517 5.400 -24.290 1.00 84.75 224 ASP A C 1
ATOM 1750 O O . ASP A 1 224 ? -20.737 5.560 -24.197 1.00 84.75 224 ASP A O 1
ATOM 1754 N N . ALA A 1 225 ? -18.833 4.773 -23.328 1.00 80.50 225 ALA A N 1
ATOM 1755 C CA . ALA A 1 225 ? -19.452 4.299 -22.096 1.00 80.50 225 ALA A CA 1
ATOM 1756 C C . ALA A 1 225 ? -19.910 5.457 -21.201 1.00 80.50 225 ALA A C 1
ATOM 1758 O O . ALA A 1 225 ? -20.963 5.349 -20.579 1.00 80.50 225 ALA A O 1
ATOM 1759 N N . LEU A 1 226 ? -19.156 6.556 -21.136 1.00 74.00 226 LEU A N 1
ATOM 1760 C CA . LEU A 1 226 ? -19.529 7.756 -20.386 1.00 74.00 226 LEU A CA 1
ATOM 1761 C C . LEU A 1 226 ? -20.737 8.463 -21.017 1.00 74.00 226 LEU A C 1
ATOM 1763 O O . LEU A 1 226 ? -21.634 8.887 -20.291 1.00 74.00 226 LEU A O 1
ATOM 1767 N N . GLU A 1 227 ? -20.795 8.531 -22.349 1.00 76.44 227 GLU A N 1
ATOM 1768 C CA . GLU A 1 227 ? -21.937 9.076 -23.090 1.00 76.44 227 GLU A CA 1
ATOM 1769 C C . GLU A 1 227 ? -23.205 8.237 -22.859 1.00 76.44 227 GLU A C 1
ATOM 1771 O O . GLU A 1 227 ? -24.279 8.780 -22.596 1.00 76.44 227 GLU A O 1
ATOM 1776 N N . ARG A 1 228 ? -23.076 6.903 -22.856 1.00 74.56 228 ARG A N 1
ATOM 1777 C CA . ARG A 1 228 ? -24.192 5.972 -22.603 1.00 74.56 228 ARG A CA 1
ATOM 1778 C C . ARG A 1 228 ? -24.612 5.892 -21.130 1.00 74.56 228 ARG A C 1
ATOM 1780 O O . ARG A 1 228 ? -25.793 5.700 -20.856 1.00 74.56 228 ARG A O 1
ATOM 1787 N N . ASN A 1 229 ? -23.679 6.050 -20.188 1.00 66.81 229 ASN A N 1
ATOM 1788 C CA . ASN A 1 229 ? -23.924 5.971 -18.739 1.00 66.81 229 ASN A CA 1
ATOM 1789 C C . ASN A 1 229 ? -24.225 7.335 -18.087 1.00 66.81 229 ASN A C 1
ATOM 1791 O O . ASN A 1 229 ? -24.309 7.409 -16.859 1.00 66.81 229 ASN A O 1
ATOM 1795 N N . GLY A 1 230 ? -24.431 8.400 -18.874 1.00 57.53 230 GLY A N 1
ATOM 1796 C CA . GLY A 1 230 ? -24.752 9.759 -18.405 1.00 57.53 230 GLY A CA 1
ATOM 1797 C C . GLY A 1 230 ? -26.017 9.885 -17.539 1.00 57.53 230 GLY A C 1
ATOM 1798 O O . GLY A 1 230 ? -26.284 10.940 -16.969 1.00 57.53 230 GLY A O 1
ATOM 1799 N N . GLY A 1 231 ? -26.777 8.808 -17.363 1.00 63.59 231 GLY A N 1
ATOM 1800 C CA . GLY A 1 231 ? -27.755 8.702 -16.297 1.00 63.59 231 GLY A CA 1
ATOM 1801 C C . GLY A 1 231 ? -28.249 7.276 -16.177 1.00 63.59 231 GLY A C 1
ATOM 1802 O O . GLY A 1 231 ? -28.837 6.774 -17.124 1.00 63.59 231 GLY A O 1
ATOM 1803 N N . THR A 1 232 ? -28.016 6.631 -15.031 1.00 61.69 232 THR A N 1
ATOM 1804 C CA . THR A 1 232 ? -28.954 5.734 -14.318 1.00 61.69 232 THR A CA 1
ATOM 1805 C C . THR A 1 232 ? -28.207 4.822 -13.342 1.00 61.69 232 THR A C 1
ATOM 1807 O O . THR A 1 232 ? -27.371 4.011 -13.722 1.00 61.69 232 THR A O 1
ATOM 1810 N N . GLY A 1 233 ? -28.553 4.928 -12.056 1.00 59.31 233 GLY A N 1
ATOM 1811 C CA . GLY A 1 233 ? -28.163 3.966 -11.026 1.00 59.31 233 GLY A CA 1
ATOM 1812 C C . GLY A 1 233 ? -27.829 4.629 -9.695 1.00 59.31 233 GLY A C 1
ATOM 1813 O O . GLY A 1 233 ? -26.955 5.488 -9.614 1.00 59.31 233 GLY A O 1
ATOM 1814 N N . THR A 1 234 ? -28.504 4.217 -8.623 1.00 66.12 234 THR A N 1
ATOM 1815 C CA . THR A 1 234 ? -28.068 4.535 -7.261 1.00 66.12 234 THR A CA 1
ATOM 1816 C C . THR A 1 234 ? -26.689 3.901 -7.054 1.00 66.12 234 THR A C 1
ATOM 1818 O O . THR A 1 234 ? -26.540 2.679 -7.098 1.00 66.12 234 THR A O 1
ATOM 1821 N N . ALA A 1 235 ? -25.659 4.732 -6.864 1.00 68.25 235 ALA A N 1
ATOM 1822 C CA . ALA A 1 235 ? -24.247 4.328 -6.821 1.00 68.25 235 ALA A CA 1
ATOM 1823 C C . ALA A 1 235 ? -23.962 3.121 -5.901 1.00 68.25 235 ALA A C 1
ATOM 1825 O O . ALA A 1 235 ? -23.060 2.328 -6.158 1.00 68.25 235 ALA A O 1
ATOM 1826 N N . SER A 1 236 ? -24.770 2.942 -4.855 1.00 68.50 236 SER A N 1
ATOM 1827 C CA . SER A 1 236 ? -24.675 1.847 -3.889 1.00 68.50 236 SER A CA 1
ATOM 1828 C C . SER A 1 236 ? -24.976 0.461 -4.477 1.00 68.50 236 SER A C 1
ATOM 1830 O O . SER A 1 236 ? -24.302 -0.504 -4.127 1.00 68.50 236 SER A O 1
ATOM 1832 N N . GLN A 1 237 ? -25.966 0.337 -5.368 1.00 74.56 237 GLN A N 1
ATOM 1833 C CA . GLN A 1 237 ? -26.329 -0.954 -5.974 1.00 74.56 237 GLN A CA 1
ATOM 1834 C C . GLN A 1 237 ? -25.340 -1.354 -7.070 1.00 74.56 237 GLN A C 1
ATOM 1836 O O . GLN A 1 237 ? -24.979 -2.526 -7.182 1.00 74.56 237 GLN A O 1
ATOM 1841 N N . LEU A 1 238 ? -24.851 -0.366 -7.824 1.00 76.00 238 LEU A N 1
ATOM 1842 C CA . LEU A 1 238 ? -23.788 -0.571 -8.800 1.00 76.00 238 LEU A CA 1
ATOM 1843 C C . LEU A 1 238 ? -22.504 -1.048 -8.113 1.00 76.00 238 LEU A C 1
ATOM 1845 O O . LEU A 1 238 ? -21.906 -2.011 -8.573 1.00 76.00 238 LEU A O 1
ATOM 1849 N N . LEU A 1 239 ? -22.131 -0.447 -6.977 1.00 78.50 239 LEU A N 1
ATOM 1850 C CA . LEU A 1 239 ? -20.948 -0.843 -6.209 1.00 78.50 239 LEU A CA 1
ATOM 1851 C C . LEU A 1 239 ? -21.045 -2.274 -5.665 1.00 78.50 239 LEU A C 1
ATOM 1853 O O . LEU A 1 239 ? -20.064 -3.011 -5.687 1.00 78.50 239 LEU A O 1
ATOM 1857 N N . LEU A 1 240 ? -22.222 -2.693 -5.189 1.00 81.81 240 LEU A N 1
ATOM 1858 C CA . LEU A 1 240 ? -22.411 -4.064 -4.710 1.00 81.81 240 LEU A CA 1
ATOM 1859 C C . LEU A 1 240 ? -22.245 -5.077 -5.851 1.00 81.81 240 LEU A C 1
ATOM 1861 O O . LEU A 1 240 ? -21.569 -6.091 -5.683 1.00 81.81 240 LEU A O 1
ATOM 1865 N N . LYS A 1 241 ? -22.834 -4.781 -7.015 1.00 80.81 241 LYS A N 1
ATOM 1866 C CA . LYS A 1 241 ? -22.721 -5.624 -8.205 1.00 80.81 241 LYS A CA 1
ATOM 1867 C C . LYS A 1 241 ? -21.286 -5.674 -8.729 1.00 80.81 241 LYS A C 1
ATOM 1869 O O . LYS A 1 241 ? -20.778 -6.762 -8.964 1.00 80.81 241 LYS A O 1
ATOM 1874 N N . THR A 1 242 ? -20.599 -4.536 -8.829 1.00 83.94 242 THR A N 1
ATOM 1875 C CA . THR A 1 242 ? -19.194 -4.519 -9.259 1.00 83.94 242 THR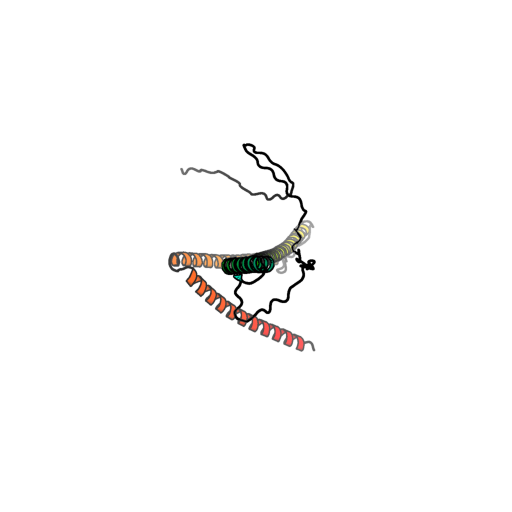 A CA 1
ATOM 1876 C C . THR A 1 242 ? -18.295 -5.264 -8.281 1.00 83.94 242 THR A C 1
ATOM 1878 O O . THR A 1 242 ? -17.377 -5.946 -8.715 1.00 83.94 242 THR A O 1
ATOM 1881 N N . LEU A 1 243 ? -18.565 -5.212 -6.975 1.00 84.94 243 LEU A N 1
ATOM 1882 C CA . LEU A 1 243 ? -17.801 -5.972 -5.983 1.00 84.94 243 LEU A CA 1
ATOM 1883 C C . LEU A 1 243 ? -18.028 -7.486 -6.121 1.00 84.94 243 LEU A C 1
ATOM 1885 O O . LEU A 1 243 ? -17.076 -8.258 -6.007 1.00 84.94 243 LEU A O 1
ATOM 1889 N N . GLN A 1 244 ? -19.261 -7.913 -6.412 1.00 88.12 244 GLN A N 1
ATOM 1890 C CA . GLN A 1 244 ? -19.567 -9.312 -6.732 1.00 88.12 244 GLN A CA 1
ATOM 1891 C C . GLN A 1 244 ? -18.860 -9.766 -8.016 1.00 88.12 244 GLN A C 1
ATOM 1893 O O . GLN A 1 244 ? -18.228 -10.825 -8.015 1.00 88.12 244 GLN A O 1
ATOM 1898 N N . ASP A 1 245 ? -18.897 -8.945 -9.065 1.00 87.19 245 ASP A N 1
ATOM 1899 C CA . ASP A 1 245 ? -18.242 -9.228 -10.344 1.00 87.19 245 ASP A CA 1
ATOM 1900 C C . ASP A 1 245 ? -16.709 -9.286 -10.185 1.00 87.19 245 ASP A C 1
ATOM 1902 O O . ASP A 1 245 ? -16.070 -10.230 -10.649 1.00 87.19 245 ASP A O 1
ATOM 1906 N N . VAL A 1 246 ? -16.106 -8.346 -9.444 1.00 87.62 246 VAL A N 1
ATOM 1907 C CA . VAL A 1 246 ? -14.665 -8.343 -9.125 1.00 87.62 246 VAL A CA 1
ATOM 1908 C C . VAL A 1 246 ? -14.273 -9.593 -8.344 1.00 87.62 246 VAL A C 1
ATOM 1910 O O . VAL A 1 246 ? -13.251 -10.204 -8.650 1.00 87.62 246 VAL A O 1
ATOM 1913 N N . ASN A 1 247 ? -15.075 -10.014 -7.363 1.00 91.06 247 ASN A N 1
ATOM 1914 C CA . ASN A 1 247 ? -14.796 -11.232 -6.605 1.00 91.06 247 ASN A CA 1
ATOM 1915 C C . ASN A 1 247 ? -14.871 -12.488 -7.492 1.00 91.06 247 ASN A C 1
ATOM 1917 O O . ASN A 1 247 ? -14.027 -13.375 -7.375 1.00 91.06 247 ASN A O 1
ATOM 1921 N N . ALA A 1 248 ? -15.834 -12.559 -8.416 1.00 90.81 248 ALA A N 1
ATOM 1922 C CA . ALA A 1 248 ? -15.936 -13.666 -9.365 1.00 90.81 248 ALA A CA 1
ATOM 1923 C C . ALA A 1 248 ? -14.718 -13.732 -10.304 1.00 90.81 248 ALA A C 1
ATOM 1925 O O . ALA A 1 248 ? -14.136 -14.804 -10.486 1.00 90.81 248 ALA A O 1
ATOM 1926 N N . VAL A 1 249 ? -14.280 -12.586 -10.839 1.00 91.69 249 VAL A N 1
ATOM 1927 C CA . VAL A 1 249 ? -13.061 -12.499 -11.661 1.00 91.69 249 VAL A CA 1
ATOM 1928 C C . VAL A 1 249 ? -11.825 -12.869 -10.843 1.00 91.69 249 VAL A C 1
ATOM 1930 O O . VAL A 1 249 ? -10.982 -13.621 -11.327 1.00 91.69 249 VAL A O 1
ATOM 1933 N N . PHE A 1 250 ? -11.730 -12.412 -9.592 1.00 94.12 250 PHE A N 1
ATOM 1934 C CA . PHE A 1 250 ? -10.620 -12.747 -8.703 1.00 94.12 250 PHE A CA 1
ATOM 1935 C C . PHE A 1 250 ? -10.530 -14.252 -8.442 1.00 94.12 250 PHE A C 1
ATOM 1937 O O . PHE A 1 250 ? -9.444 -14.815 -8.538 1.00 94.12 250 PHE A O 1
ATOM 1944 N N . MET A 1 251 ? -11.654 -14.926 -8.182 1.00 91.00 251 MET A N 1
ATOM 1945 C CA . MET A 1 251 ? -11.676 -16.384 -8.018 1.00 91.00 251 MET A CA 1
ATOM 1946 C C . MET A 1 251 ? -11.279 -17.110 -9.308 1.00 91.00 251 MET A C 1
ATOM 1948 O O . MET A 1 251 ? -10.525 -18.081 -9.260 1.00 91.00 251 MET A O 1
ATOM 1952 N N . GLY A 1 252 ? -11.719 -16.616 -10.470 1.00 92.88 252 GLY A N 1
ATOM 1953 C CA . GLY A 1 252 ? -11.279 -17.130 -11.769 1.00 92.88 252 GLY A CA 1
ATOM 1954 C C . GLY A 1 252 ? -9.767 -16.993 -11.971 1.00 92.88 252 GLY A C 1
ATOM 1955 O O . GLY A 1 252 ? -9.101 -17.958 -12.351 1.00 92.88 252 GLY A O 1
ATOM 1956 N N . TYR A 1 253 ? -9.208 -15.825 -11.649 1.00 91.81 253 TYR A N 1
ATOM 1957 C CA . TYR A 1 253 ? -7.772 -15.571 -11.738 1.00 91.81 253 TYR A CA 1
ATOM 1958 C C . TYR A 1 253 ? -6.983 -16.407 -10.728 1.00 91.81 253 TYR A C 1
ATOM 1960 O O . TYR A 1 253 ? -5.986 -17.015 -11.096 1.00 91.81 253 TYR A O 1
ATOM 1968 N N . ALA A 1 254 ? -7.449 -16.517 -9.483 1.00 91.38 254 ALA A N 1
ATOM 1969 C CA . ALA A 1 254 ? -6.823 -17.335 -8.449 1.00 91.38 254 ALA A CA 1
ATOM 1970 C C . ALA A 1 254 ? -6.767 -18.814 -8.854 1.00 91.38 254 ALA A C 1
ATOM 1972 O O . ALA A 1 254 ? -5.718 -19.440 -8.718 1.00 91.38 254 ALA A O 1
ATOM 1973 N N . ASN A 1 255 ? -7.849 -19.350 -9.427 1.00 91.62 255 ASN A N 1
ATOM 1974 C CA . ASN A 1 255 ? -7.861 -20.707 -9.974 1.00 91.62 255 ASN A CA 1
ATOM 1975 C C . ASN A 1 255 ? -6.860 -20.857 -11.124 1.00 91.62 255 ASN A C 1
ATOM 1977 O O . ASN A 1 255 ? -6.133 -21.847 -11.172 1.00 91.62 255 ASN A O 1
ATOM 1981 N N . LYS A 1 256 ? -6.769 -19.866 -12.022 1.00 92.62 256 LYS A N 1
ATOM 1982 C CA . LYS A 1 256 ? -5.808 -19.915 -13.130 1.00 92.62 256 LYS A CA 1
ATOM 1983 C C . LYS A 1 256 ? -4.358 -19.810 -12.659 1.00 92.62 256 LYS A C 1
ATOM 1985 O O . LYS A 1 256 ? -3.493 -20.504 -13.183 1.00 92.62 256 LYS A O 1
ATOM 1990 N N . VAL A 1 257 ? -4.093 -18.978 -11.656 1.00 93.25 257 VAL A N 1
ATOM 1991 C CA . VAL A 1 257 ? -2.778 -18.845 -11.021 1.00 93.25 257 VAL A CA 1
ATOM 1992 C C . VAL A 1 257 ? -2.407 -20.120 -10.275 1.00 93.25 257 VAL A C 1
ATOM 1994 O O . VAL A 1 257 ? -1.264 -20.548 -10.373 1.00 93.25 257 VAL A O 1
ATOM 1997 N N . ALA A 1 258 ? -3.349 -20.758 -9.579 1.00 90.62 258 ALA A N 1
ATOM 1998 C CA . ALA A 1 258 ? -3.119 -22.045 -8.928 1.00 90.62 258 ALA A CA 1
ATOM 1999 C C . ALA A 1 258 ? -2.805 -23.144 -9.954 1.00 90.62 258 ALA A C 1
ATOM 2001 O O . ALA A 1 258 ? -1.834 -23.875 -9.786 1.00 90.62 258 ALA A O 1
ATOM 2002 N N . GLU A 1 259 ? -3.557 -23.201 -11.057 1.00 93.38 259 GLU A N 1
ATOM 2003 C CA . GLU A 1 259 ? -3.292 -24.123 -12.164 1.00 93.38 259 GLU A CA 1
ATOM 2004 C C . GLU A 1 259 ? -1.895 -23.896 -12.763 1.00 93.38 259 GLU A C 1
ATOM 2006 O O . GLU A 1 259 ? -1.134 -24.845 -12.941 1.00 93.38 259 GLU A O 1
ATOM 2011 N N . LEU A 1 260 ? -1.523 -22.639 -13.029 1.00 90.75 260 LEU A N 1
ATOM 2012 C CA . LEU A 1 260 ? -0.190 -22.285 -13.521 1.00 90.75 260 LEU A CA 1
ATOM 2013 C C . LEU A 1 260 ? 0.901 -22.621 -12.503 1.00 90.75 260 LEU A C 1
ATOM 2015 O O . LEU A 1 260 ? 1.942 -23.145 -12.881 1.00 90.75 260 LEU A O 1
ATOM 2019 N N . HIS A 1 261 ? 0.671 -22.360 -11.220 1.00 91.38 261 HIS A N 1
ATOM 2020 C CA . HIS A 1 261 ? 1.614 -22.684 -10.156 1.00 91.38 261 HIS A CA 1
ATOM 2021 C C . HIS A 1 261 ? 1.842 -24.199 -10.058 1.00 91.38 261 HIS A C 1
ATOM 2023 O O . HIS A 1 261 ? 2.985 -24.641 -9.944 1.00 91.38 261 HIS A O 1
ATOM 2029 N N . ASP A 1 262 ? 0.789 -25.005 -10.180 1.00 91.19 262 ASP A N 1
ATOM 2030 C CA . ASP A 1 262 ? 0.902 -26.463 -10.219 1.00 91.19 262 ASP A CA 1
ATOM 2031 C C . ASP A 1 262 ? 1.597 -26.957 -11.495 1.00 91.19 262 ASP A C 1
ATOM 2033 O O . ASP A 1 262 ? 2.414 -27.878 -11.428 1.00 91.19 262 ASP A O 1
ATOM 2037 N N . GLN A 1 263 ? 1.353 -26.324 -12.647 1.00 90.44 263 GLN A N 1
ATOM 2038 C CA . GLN A 1 263 ? 2.075 -26.616 -13.891 1.00 90.44 263 GLN A CA 1
ATOM 2039 C C . GLN A 1 263 ? 3.568 -26.276 -13.775 1.00 90.44 263 GLN A C 1
ATOM 2041 O O . GLN A 1 263 ? 4.406 -27.108 -14.121 1.00 90.44 263 GLN A O 1
ATOM 2046 N N . VAL A 1 264 ? 3.919 -25.111 -13.224 1.00 88.62 264 VAL A N 1
ATOM 2047 C CA . VAL A 1 264 ? 5.311 -24.699 -12.973 1.00 88.62 264 VAL A CA 1
ATOM 2048 C C . VAL A 1 264 ? 5.982 -25.653 -11.991 1.00 88.62 264 VAL A C 1
ATOM 2050 O O . VAL A 1 264 ? 7.093 -26.114 -12.241 1.00 88.62 264 VAL A O 1
ATOM 2053 N N . LYS A 1 265 ? 5.295 -26.029 -10.911 1.00 90.31 265 LYS A N 1
ATOM 2054 C CA . LYS A 1 265 ? 5.800 -27.004 -9.941 1.00 90.31 265 LYS A CA 1
ATOM 2055 C C . LYS A 1 265 ? 6.025 -28.374 -10.579 1.00 90.31 265 LYS A C 1
ATOM 2057 O O . LYS A 1 265 ? 7.040 -29.015 -10.314 1.00 90.31 265 LYS A O 1
ATOM 2062 N N . LYS A 1 266 ? 5.114 -28.825 -11.445 1.00 88.38 266 LYS A N 1
ATOM 2063 C CA . LYS A 1 266 ? 5.258 -30.084 -12.188 1.00 88.38 266 LYS A CA 1
ATOM 2064 C C . LYS A 1 266 ? 6.460 -30.043 -13.133 1.00 88.38 266 LYS A C 1
ATOM 2066 O O . LYS A 1 266 ? 7.193 -31.027 -13.203 1.00 88.38 266 LYS A O 1
ATOM 2071 N N . LEU A 1 267 ? 6.692 -28.922 -13.814 1.00 84.25 267 LEU A N 1
ATOM 2072 C CA . LEU A 1 267 ? 7.863 -28.730 -14.672 1.00 84.25 267 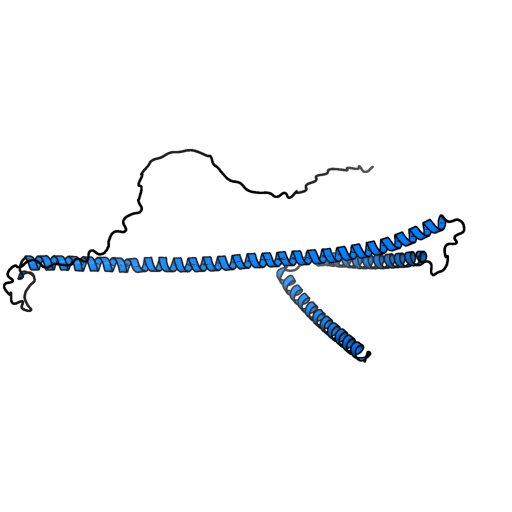LEU A CA 1
ATOM 2073 C C . LEU A 1 267 ? 9.165 -28.712 -13.860 1.00 84.25 267 LEU A C 1
ATOM 2075 O O . LEU A 1 267 ? 10.083 -29.443 -14.209 1.00 84.25 267 LEU A O 1
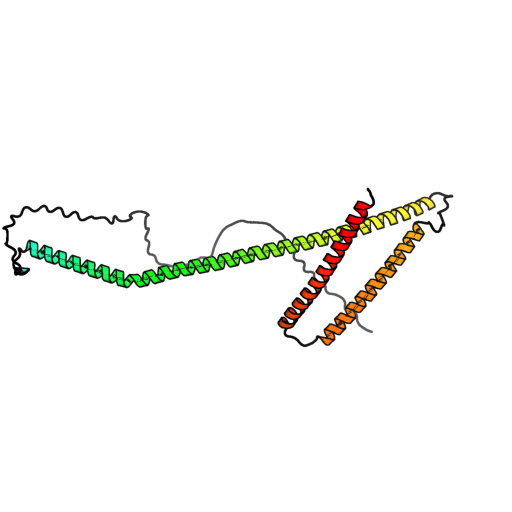ATOM 2079 N N . GLN A 1 268 ? 9.211 -28.016 -12.721 1.00 82.12 268 GLN A N 1
ATOM 2080 C CA . GLN A 1 268 ? 10.374 -28.017 -11.819 1.00 82.12 268 GLN A CA 1
ATOM 2081 C C . GLN A 1 268 ? 10.707 -29.416 -11.278 1.00 82.12 268 GLN A C 1
ATOM 2083 O O . GLN A 1 268 ? 11.873 -29.797 -11.201 1.00 82.12 268 GLN A O 1
ATOM 2088 N N . VAL A 1 269 ? 9.691 -30.211 -10.927 1.00 77.12 269 VAL A N 1
ATOM 2089 C CA . VAL A 1 269 ? 9.887 -31.609 -10.506 1.00 77.12 269 VAL A CA 1
ATOM 2090 C C . VAL A 1 269 ? 10.371 -32.473 -11.675 1.00 77.12 269 VAL A C 1
ATOM 2092 O O . VAL A 1 269 ? 11.214 -33.342 -11.477 1.00 77.12 269 VAL A O 1
ATOM 2095 N N . THR A 1 270 ? 9.883 -32.225 -12.892 1.00 69.62 270 THR A N 1
ATOM 2096 C CA . THR A 1 270 ? 10.280 -32.981 -14.092 1.00 69.62 270 THR A CA 1
ATOM 2097 C C . THR A 1 270 ? 11.718 -32.654 -14.521 1.00 69.62 270 THR A C 1
ATOM 2099 O O . THR A 1 270 ? 12.485 -33.570 -14.810 1.00 69.62 270 THR A O 1
ATOM 2102 N N . GLU A 1 271 ? 12.135 -31.385 -14.472 1.00 59.81 271 GLU A N 1
ATOM 2103 C CA . GLU A 1 271 ? 13.527 -30.967 -14.714 1.00 59.81 271 GLU A CA 1
ATOM 2104 C C . GLU A 1 271 ? 14.487 -31.480 -13.627 1.00 59.81 271 GLU A C 1
ATOM 2106 O O . GLU A 1 271 ? 15.606 -31.890 -13.932 1.00 59.81 271 GLU A O 1
ATOM 2111 N N . GLY A 1 272 ? 14.032 -31.567 -12.371 1.00 55.88 272 GLY A N 1
ATOM 2112 C CA . GLY A 1 272 ? 14.799 -32.164 -11.273 1.00 55.88 272 GLY A CA 1
ATOM 2113 C C . GLY A 1 272 ? 15.014 -33.682 -11.382 1.00 55.88 272 GLY A C 1
ATOM 2114 O O . GLY A 1 272 ? 15.925 -34.211 -10.747 1.00 55.88 272 GLY A O 1
ATOM 2115 N N . ILE A 1 273 ? 14.210 -34.388 -12.186 1.00 54.34 273 ILE A N 1
ATOM 2116 C CA . ILE A 1 273 ? 14.348 -35.834 -12.441 1.00 54.34 273 ILE A CA 1
ATOM 2117 C C . ILE A 1 273 ? 15.229 -36.106 -13.673 1.00 54.34 273 ILE A C 1
ATOM 2119 O O . ILE A 1 273 ? 15.843 -37.163 -13.746 1.00 54.34 273 ILE A O 1
ATOM 2123 N N . SER A 1 274 ? 15.374 -35.153 -14.602 1.00 48.81 274 SER A N 1
ATOM 2124 C CA . SER A 1 274 ? 16.210 -35.319 -15.805 1.00 48.81 274 SER A CA 1
ATOM 2125 C C . SER A 1 274 ? 17.716 -35.086 -15.577 1.00 48.81 274 SER A C 1
ATOM 2127 O O . SER A 1 274 ? 18.502 -35.271 -16.505 1.00 48.81 274 SER A O 1
ATOM 2129 N N . HIS A 1 275 ? 18.126 -34.683 -14.368 1.00 47.62 275 HIS A N 1
ATOM 2130 C CA . HIS A 1 275 ? 19.528 -34.461 -13.977 1.00 47.62 275 HIS A CA 1
ATOM 2131 C C . HIS A 1 275 ? 20.081 -35.498 -12.975 1.00 47.62 275 HIS A C 1
ATOM 2133 O O . HIS A 1 275 ? 21.127 -35.265 -12.364 1.00 47.62 275 HIS A O 1
ATOM 2139 N N . LYS A 1 276 ? 19.414 -36.646 -12.811 1.00 39.78 276 LYS A N 1
ATOM 2140 C CA . LYS A 1 276 ? 19.954 -37.833 -12.125 1.00 39.78 276 LYS A CA 1
ATOM 2141 C C . LYS A 1 276 ? 20.001 -39.017 -13.077 1.00 39.78 276 LYS A C 1
ATOM 2143 O O . LYS A 1 276 ? 20.938 -39.825 -12.907 1.00 39.78 276 LYS A O 1
#

Secondary structure (DSSP, 8-state):
-------------PPP-------------------------S--------------------------TT--GGGS-HHHHHHHHHHHHHHHHHHHHHHHHHHHHHHHHHHHHHHHHHHHHHHHHHHHHHHHHHHHHHHHHHHHHHHHHHHHHHHHHHHHHHHHHHHHHHHHHHHHHHHHSTT-----STT-HHHHHHHHHHHHHHHHHHHHHHHHHHHHHHHHHHHHTSS---HHHHHHHHHHHHHHHHHHHHHHHHHHHHHHHHHHHHHHHTT-

InterPro domains:
  IPR024882 Nucleoporin p58/p45/NUP49 [PTHR13437] (10-268)

Foldseek 3Di:
DDDDDDDDDDDDDDDDDDDDDDDDDDDDDDDDDDDDDDDDDDDDPDDDDPPPPPPPDDPDDPPPDPDDPPDDLVNDDPVVNVVVVVVVVVVVVVVVVVVVCVVCVVVVVVVVVVVVVVVVVVVVVVVVVVVVVVVVVVVVVVVVVVVVVVVVVVVVVVVVVVVVVVVVVVLVVVVVVQVVDPPRDQPPDPPRVVVVVVVVVVVVVVVVVVVVVVVVVVVVVVVVVCVVVVDDDDVVVVVVVVVVVVVVVVVVVVVVVVVVVVVVVVVVVVVVVVVD

pLDDT: mean 73.18, std 23.99, range [27.39, 97.12]

Organism: Neolecta irregularis (strain DAH-3) (NCBI:txid1198029)

Radius of gyration: 49.44 Å; chains: 1; bounding box: 91×82×140 Å

Sequence (276 aa):
MFKSTFGQQSQNKPAFSFDPSTNTNFNAQQQPQPTASTSTSAAAIVKISKLYTYTFSGTSQVSQQIISRTTRVSDLSLDVQNQFEELNKYVLSQIQTCEELIARAPAIDEIVSSVLHDIEEVERVCIRLLRMKLLQTKQKLSAITAAINTDMSSINRIRETVDMDIEAIRLSTRVVDAIKIPGTVLPRSSSDPIIQYFHTAADGFMSNMHIYAESLGEIEKHLDALERNGGTGTASQLLLKTLQDVNAVFMGYANKVAELHDQVKKLQVTEGISHK